Protein AF-A0AAD5DQY4-F1 (afdb_monomer)

Structure (mmCIF, N/CA/C/O backbone):
data_AF-A0AAD5DQY4-F1
#
_entry.id   AF-A0AAD5DQY4-F1
#
loop_
_atom_site.group_PDB
_atom_site.id
_atom_site.type_symbol
_atom_site.label_atom_id
_atom_site.label_alt_id
_atom_site.label_comp_id
_atom_site.label_asym_id
_atom_site.label_entity_id
_atom_site.label_seq_id
_atom_site.pdbx_PDB_ins_code
_atom_site.Cartn_x
_atom_site.Cartn_y
_atom_site.Cartn_z
_atom_site.occupancy
_atom_site.B_iso_or_equiv
_atom_site.auth_seq_id
_atom_site.auth_comp_id
_atom_site.auth_asym_id
_atom_site.auth_atom_id
_atom_site.pdbx_PDB_model_num
ATOM 1 N N . MET A 1 1 ? -16.492 -6.843 -17.997 1.00 41.44 1 MET A N 1
ATOM 2 C CA . MET A 1 1 ? -15.859 -7.800 -17.061 1.00 41.44 1 MET A CA 1
ATOM 3 C C . MET A 1 1 ? -16.048 -7.251 -15.660 1.00 41.44 1 MET A C 1
ATOM 5 O O . MET A 1 1 ? -16.028 -6.034 -15.521 1.00 41.44 1 MET A O 1
ATOM 9 N N . ALA A 1 2 ? -16.352 -8.098 -14.677 1.00 43.38 2 ALA A N 1
ATOM 10 C CA . ALA A 1 2 ? -16.712 -7.632 -13.339 1.00 43.38 2 ALA A CA 1
ATOM 11 C C . ALA A 1 2 ? -15.499 -7.070 -12.580 1.00 43.38 2 ALA A C 1
ATOM 13 O O . ALA A 1 2 ? -14.363 -7.471 -12.817 1.00 43.38 2 ALA A O 1
ATOM 14 N N . ALA A 1 3 ? -15.774 -6.153 -11.655 1.00 53.19 3 ALA A N 1
ATOM 15 C CA . ALA A 1 3 ? -14.819 -5.674 -10.667 1.00 53.19 3 ALA A CA 1
ATOM 16 C C . ALA A 1 3 ? -14.459 -6.807 -9.698 1.00 53.19 3 ALA A C 1
ATOM 18 O O . ALA A 1 3 ? -15.255 -7.108 -8.803 1.00 53.19 3 ALA A O 1
ATOM 19 N N . THR A 1 4 ? -13.298 -7.430 -9.892 1.00 68.94 4 THR A N 1
ATOM 20 C CA . THR A 1 4 ? -12.797 -8.463 -8.984 1.00 68.94 4 THR A CA 1
ATOM 21 C C . THR A 1 4 ? -12.273 -7.808 -7.714 1.00 68.94 4 THR A C 1
ATOM 23 O O . THR A 1 4 ? -11.379 -6.965 -7.766 1.00 68.94 4 THR A O 1
ATOM 26 N N . GLU A 1 5 ? -12.838 -8.209 -6.584 1.00 74.81 5 GLU A N 1
ATOM 27 C CA . GLU A 1 5 ? -12.226 -8.056 -5.272 1.00 74.81 5 GLU A CA 1
ATOM 28 C C . GLU A 1 5 ? -11.594 -9.391 -4.866 1.00 74.81 5 GLU A C 1
ATOM 30 O O . GLU A 1 5 ? -12.098 -10.456 -5.222 1.00 74.81 5 GLU A O 1
ATOM 35 N N . GLU A 1 6 ? -10.472 -9.338 -4.165 1.00 80.75 6 GLU A N 1
ATOM 36 C CA . GLU A 1 6 ? -9.656 -10.487 -3.799 1.00 80.75 6 GLU A CA 1
ATOM 37 C C . GLU A 1 6 ? -9.358 -10.433 -2.305 1.00 80.75 6 GLU A C 1
ATOM 39 O O . GLU A 1 6 ? -8.850 -9.433 -1.808 1.00 80.75 6 GLU A O 1
ATOM 44 N N . VAL A 1 7 ? -9.717 -11.484 -1.567 1.00 82.19 7 VAL A N 1
ATOM 45 C CA . VAL A 1 7 ? -9.601 -11.512 -0.104 1.00 82.19 7 VAL A CA 1
ATOM 46 C C . VAL A 1 7 ? -8.422 -12.381 0.303 1.00 82.19 7 VAL A C 1
ATOM 48 O O . VAL A 1 7 ? -8.515 -13.608 0.350 1.00 82.19 7 VAL A O 1
ATOM 51 N N . LEU A 1 8 ? -7.316 -11.721 0.628 1.00 81.94 8 LEU A N 1
ATOM 52 C CA . LEU A 1 8 ? -6.149 -12.329 1.244 1.00 81.94 8 LEU A CA 1
ATOM 53 C C . LEU A 1 8 ? -6.481 -12.738 2.681 1.00 81.94 8 LEU A C 1
ATOM 55 O O . LEU A 1 8 ? -7.144 -12.005 3.412 1.00 81.94 8 LEU A O 1
ATOM 59 N N . ARG A 1 9 ? -6.009 -13.908 3.106 1.00 82.44 9 ARG A N 1
ATOM 60 C CA . ARG A 1 9 ? -6.165 -14.408 4.479 1.00 82.44 9 ARG A CA 1
ATOM 61 C C . ARG A 1 9 ? -4.797 -14.689 5.086 1.00 82.44 9 ARG A C 1
ATOM 63 O O . ARG A 1 9 ? -3.826 -14.899 4.356 1.00 82.44 9 ARG A O 1
ATOM 70 N N . PHE A 1 10 ? -4.742 -14.681 6.412 1.00 83.12 10 PHE A N 1
ATOM 71 C CA . PHE A 1 10 ? -3.514 -14.832 7.181 1.00 83.12 10 PHE A CA 1
ATOM 72 C C . PHE A 1 10 ? -3.712 -15.949 8.211 1.00 83.12 10 PHE A C 1
ATOM 74 O O . PHE A 1 10 ? -4.474 -15.786 9.159 1.00 83.12 10 PHE A O 1
ATOM 81 N N . GLU A 1 11 ? -3.073 -17.101 8.002 1.00 84.62 11 GLU A N 1
ATOM 82 C CA . GLU A 1 11 ? -3.305 -18.302 8.823 1.00 84.62 11 GLU A CA 1
ATOM 83 C C . GLU A 1 11 ? -2.827 -18.114 10.273 1.00 84.62 11 GLU A C 1
ATOM 85 O O . GLU A 1 11 ? -3.546 -18.468 11.205 1.00 84.62 11 GLU A O 1
ATOM 90 N N . ASP A 1 12 ? -1.684 -17.447 10.465 1.00 81.94 12 ASP A N 1
ATOM 91 C CA . ASP A 1 12 ? -1.133 -17.090 11.783 1.00 81.94 12 ASP A CA 1
ATOM 92 C C . ASP A 1 12 ? -1.911 -15.970 12.504 1.00 81.94 12 ASP A C 1
ATOM 94 O O . ASP A 1 12 ? -1.695 -15.716 13.690 1.00 81.94 12 ASP A O 1
ATOM 98 N N . PHE A 1 13 ? -2.833 -15.302 11.803 1.00 79.31 13 PHE A N 1
ATOM 99 C CA . PHE A 1 13 ? -3.661 -14.208 12.319 1.00 79.31 13 PHE A CA 1
ATOM 100 C C . PHE A 1 13 ? -5.155 -14.534 12.127 1.00 79.31 13 PHE A C 1
ATOM 102 O O . PHE A 1 13 ? -5.848 -13.865 11.354 1.00 79.31 13 PHE A O 1
ATOM 109 N N . PRO A 1 14 ? -5.677 -15.578 12.803 1.00 72.38 14 PRO A N 1
ATOM 110 C CA . PRO A 1 14 ? -7.053 -16.025 12.625 1.00 72.38 14 PRO A CA 1
ATOM 111 C C . PRO A 1 14 ? -8.043 -14.917 12.998 1.00 72.38 14 PRO A C 1
ATOM 113 O O . PRO A 1 14 ? -7.974 -14.337 14.080 1.00 72.38 14 PRO A O 1
ATOM 116 N N . GLY A 1 15 ? -8.982 -14.645 12.092 1.00 73.62 15 GLY A N 1
ATOM 117 C CA . GLY A 1 15 ? -9.908 -13.517 12.207 1.00 73.62 15 GLY A CA 1
ATOM 118 C C . GLY A 1 15 ? -9.443 -12.239 11.505 1.00 73.62 15 GLY A C 1
ATOM 119 O O . GLY A 1 15 ? -10.214 -11.288 11.511 1.00 73.62 15 GLY A O 1
ATOM 120 N N . HIS A 1 16 ? -8.257 -12.237 10.876 1.00 77.19 16 HIS A N 1
ATOM 121 C CA . HIS A 1 16 ? -7.787 -11.163 9.998 1.00 77.19 16 HIS A CA 1
ATOM 122 C C . HIS A 1 16 ? -7.698 -11.578 8.520 1.00 77.19 16 HIS A C 1
ATOM 124 O O . HIS A 1 16 ? -7.182 -12.638 8.153 1.00 77.19 16 HIS A O 1
ATOM 130 N N . SER A 1 17 ? -8.183 -10.703 7.643 1.00 78.31 17 SER A N 1
ATOM 131 C CA . SER A 1 17 ? -8.280 -10.910 6.197 1.00 78.31 17 SER A CA 1
ATOM 132 C C . SER A 1 17 ? -8.221 -9.584 5.443 1.00 78.31 17 SER A C 1
ATOM 134 O O . SER A 1 17 ? -8.971 -8.681 5.769 1.00 78.31 17 SER A O 1
ATOM 136 N N . LEU A 1 18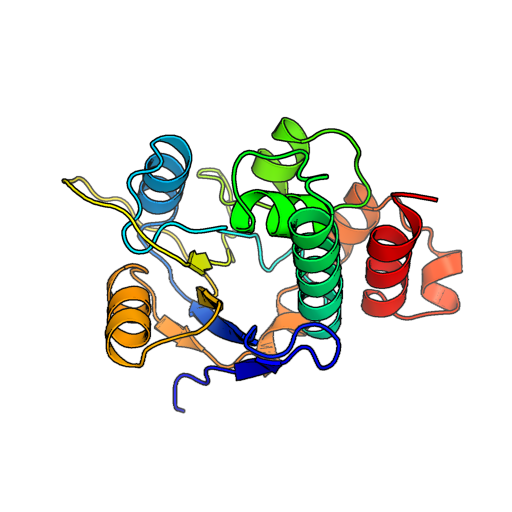 ? -7.372 -9.442 4.425 1.00 81.00 18 LEU A N 1
ATOM 137 C CA . LEU A 1 18 ? -7.241 -8.229 3.611 1.00 81.00 18 LEU A CA 1
ATOM 138 C C . LEU A 1 18 ? -7.944 -8.425 2.261 1.00 81.00 18 LEU A C 1
ATOM 140 O O . LEU A 1 18 ? -7.392 -9.019 1.341 1.00 81.00 18 LEU A O 1
ATOM 144 N N . THR A 1 19 ? -9.156 -7.893 2.133 1.00 81.12 19 THR A N 1
ATOM 145 C CA . THR A 1 19 ? -9.804 -7.627 0.834 1.00 81.12 19 THR A CA 1
ATOM 146 C C . THR A 1 19 ? -8.938 -6.665 0.032 1.00 81.12 19 THR A C 1
ATOM 148 O O . THR A 1 19 ? -8.336 -5.796 0.638 1.00 81.12 19 THR A O 1
ATOM 151 N N . VAL A 1 20 ? -8.897 -6.773 -1.294 1.00 81.69 20 VAL A N 1
ATOM 152 C CA . VAL A 1 20 ? -8.121 -5.957 -2.244 1.00 81.69 20 VAL A CA 1
ATOM 153 C C . VAL A 1 20 ? -8.926 -5.821 -3.552 1.00 81.69 20 VAL A C 1
ATOM 155 O O . VAL A 1 20 ? -9.680 -6.717 -3.897 1.00 81.69 20 VAL A O 1
ATOM 158 N N . MET A 1 21 ? -8.828 -4.719 -4.294 1.00 80.19 21 MET A N 1
ATOM 159 C CA . MET A 1 21 ? -9.621 -4.403 -5.500 1.00 80.19 21 MET A CA 1
ATOM 160 C C . MET A 1 21 ? -8.802 -3.488 -6.400 1.00 80.19 21 MET A C 1
ATOM 162 O O . MET A 1 21 ? -8.177 -2.606 -5.845 1.00 80.19 21 MET A O 1
ATOM 166 N N . LEU A 1 22 ? -8.848 -3.549 -7.736 1.00 79.69 22 LEU A N 1
ATOM 167 C CA . LEU A 1 22 ? -8.214 -2.524 -8.598 1.00 79.69 22 LEU A CA 1
ATOM 168 C C . LEU A 1 22 ? -9.217 -1.461 -9.077 1.00 79.69 22 LEU A C 1
ATOM 170 O O . LEU A 1 22 ? -10.392 -1.751 -9.277 1.00 79.69 22 LEU A O 1
ATOM 174 N N . PHE A 1 23 ? -8.756 -0.219 -9.255 1.00 76.69 23 PHE A N 1
ATOM 175 C CA . PHE A 1 23 ? -9.491 0.892 -9.866 1.00 76.69 23 PHE A CA 1
ATOM 176 C C . PHE A 1 23 ? -8.664 1.592 -10.950 1.00 76.69 23 PHE A C 1
ATOM 178 O O . PHE A 1 23 ? -7.435 1.608 -10.991 1.00 76.69 23 PHE A O 1
ATOM 185 N N . LYS A 1 24 ? -9.378 2.234 -11.853 1.00 71.56 24 LYS A N 1
ATOM 186 C CA . LYS A 1 24 ? -8.879 2.975 -12.994 1.00 71.56 24 LYS A CA 1
ATOM 187 C C . LYS A 1 24 ? -9.600 4.314 -13.053 1.00 71.56 24 LYS A C 1
ATOM 189 O O . LYS A 1 24 ? -10.560 4.542 -12.331 1.00 71.56 24 LYS A O 1
ATOM 194 N N . ASP A 1 25 ? -9.064 5.245 -13.823 1.00 67.44 25 ASP A N 1
ATOM 195 C CA . ASP A 1 25 ? -9.667 6.548 -14.123 1.00 67.44 25 ASP A CA 1
ATOM 196 C C . ASP A 1 25 ? -10.140 7.380 -12.905 1.00 67.44 25 ASP A C 1
ATOM 198 O O . ASP A 1 25 ? -11.214 7.972 -12.927 1.00 67.44 25 ASP A O 1
ATOM 202 N N . VAL A 1 26 ? -9.343 7.420 -11.824 1.00 69.44 26 VAL A N 1
ATOM 203 C CA . VAL A 1 26 ? -9.771 8.004 -10.537 1.00 69.44 26 VAL A CA 1
ATOM 204 C C . VAL A 1 26 ? -9.636 9.511 -10.422 1.00 69.44 26 VAL A C 1
ATOM 206 O O . VAL A 1 26 ? -8.552 10.060 -10.201 1.00 69.44 26 VAL A O 1
ATOM 209 N N . ALA A 1 27 ? -10.794 10.159 -10.440 1.00 68.69 27 ALA A N 1
ATOM 210 C CA . ALA A 1 27 ? -10.934 11.599 -10.437 1.00 68.69 27 ALA A CA 1
ATOM 211 C C . ALA A 1 27 ? -10.534 12.278 -9.113 1.00 68.69 27 ALA A C 1
ATOM 213 O O . ALA A 1 27 ? -10.076 13.413 -9.162 1.00 68.69 27 ALA A O 1
ATOM 214 N N . ASN A 1 28 ? -10.670 11.621 -7.954 1.00 71.94 28 ASN A N 1
ATOM 215 C CA . ASN A 1 28 ? -10.601 12.274 -6.636 1.00 71.94 28 ASN A CA 1
ATOM 216 C C . ASN A 1 28 ? -9.301 12.041 -5.834 1.00 71.94 28 ASN A C 1
ATOM 218 O O . ASN A 1 28 ? -9.287 12.204 -4.617 1.00 71.94 28 ASN A O 1
ATOM 222 N N . SER A 1 29 ? -8.179 11.703 -6.481 1.00 69.62 29 SER A N 1
ATOM 223 C CA . SER A 1 29 ? -6.912 11.349 -5.800 1.00 69.62 29 SER A CA 1
ATOM 224 C C . SER A 1 29 ? -6.383 12.394 -4.803 1.00 69.62 29 SER A C 1
ATOM 226 O O . SER A 1 29 ? -5.791 12.033 -3.785 1.00 69.62 29 SER A O 1
ATOM 228 N N . LYS A 1 30 ? -6.605 13.688 -5.061 1.00 70.38 30 LYS A N 1
ATOM 229 C CA . LYS A 1 30 ? -6.237 14.765 -4.133 1.00 70.38 30 LYS A CA 1
ATOM 230 C C . LYS A 1 30 ? -7.154 14.803 -2.907 1.00 70.38 30 LYS A C 1
ATOM 232 O O . LYS A 1 30 ? -6.652 14.839 -1.794 1.00 70.38 30 LYS A O 1
ATOM 237 N N . GLU A 1 31 ? -8.470 14.721 -3.104 1.00 72.75 31 GLU A N 1
ATOM 238 C CA . GLU A 1 31 ? -9.452 14.651 -2.009 1.00 72.75 31 GLU A CA 1
ATOM 239 C C . GLU A 1 31 ? -9.180 13.432 -1.117 1.00 72.75 31 GLU A C 1
ATOM 241 O O . GLU A 1 31 ? -9.201 13.528 0.107 1.00 72.75 31 GLU A O 1
ATOM 246 N N . LEU A 1 32 ? -8.838 12.301 -1.739 1.00 73.56 32 LEU A N 1
ATOM 247 C CA . LEU A 1 32 ? -8.410 11.075 -1.075 1.00 73.56 32 LEU A CA 1
ATOM 248 C C . LEU A 1 32 ? -7.114 11.284 -0.257 1.00 73.56 32 LEU A C 1
ATOM 250 O O . LEU A 1 32 ? -7.022 10.826 0.880 1.00 73.56 32 LEU A O 1
ATOM 254 N N . LYS A 1 33 ? -6.127 12.035 -0.768 1.00 74.06 33 LYS A N 1
ATOM 255 C CA . LYS A 1 33 ? -4.929 12.400 0.014 1.00 74.06 33 LYS A CA 1
ATOM 256 C C . LYS A 1 33 ? -5.272 13.275 1.211 1.00 74.06 33 LYS A C 1
ATOM 258 O O . LYS A 1 33 ? -4.826 12.992 2.321 1.00 74.06 33 LYS A O 1
ATOM 263 N N . ASP A 1 34 ? -6.032 14.334 0.972 1.00 75.81 34 ASP A N 1
ATOM 264 C CA . ASP A 1 34 ? -6.350 15.338 1.979 1.00 75.81 34 ASP A CA 1
ATOM 265 C C . ASP A 1 34 ? -7.219 14.709 3.093 1.00 75.81 34 ASP A C 1
ATOM 267 O O . ASP A 1 34 ? -7.008 14.993 4.270 1.00 75.81 34 ASP A O 1
ATOM 271 N N . THR A 1 35 ? -8.098 13.754 2.756 1.00 71.06 35 THR A N 1
ATOM 272 C CA . THR A 1 35 ? -8.865 12.955 3.736 1.00 71.06 35 THR A CA 1
ATOM 273 C C . THR A 1 35 ? -8.015 11.935 4.505 1.00 71.06 35 THR A C 1
ATOM 275 O O . THR A 1 35 ? -8.252 11.762 5.700 1.00 71.06 35 THR A O 1
ATOM 278 N N . VAL A 1 36 ? -6.978 11.320 3.908 1.00 73.06 36 VAL A N 1
ATOM 279 C CA . VAL A 1 36 ? -5.999 10.504 4.669 1.00 73.06 36 VAL A CA 1
ATOM 280 C C . VAL A 1 36 ? -5.211 11.378 5.639 1.00 73.06 36 VAL A C 1
ATOM 282 O O . VAL A 1 36 ? -5.042 11.015 6.799 1.00 73.06 36 VAL A O 1
ATOM 285 N N . GLN A 1 37 ? -4.729 12.539 5.189 1.00 73.88 37 GLN A N 1
ATOM 286 C CA . GLN A 1 37 ? -3.931 13.438 6.029 1.00 73.88 37 GLN A CA 1
ATOM 287 C C . GLN A 1 37 ? -4.746 14.064 7.167 1.00 73.88 37 GLN A C 1
ATOM 289 O O . GLN A 1 37 ? -4.203 14.280 8.250 1.00 73.88 37 GLN A O 1
ATOM 294 N N . ALA A 1 38 ? -6.037 14.315 6.942 1.00 73.88 38 ALA A N 1
ATOM 295 C CA . ALA A 1 38 ? -6.976 14.756 7.967 1.00 73.88 38 ALA A CA 1
ATOM 296 C C . ALA A 1 38 ? -7.471 13.621 8.887 1.00 73.88 38 ALA A C 1
ATOM 298 O O . ALA A 1 38 ? -8.067 13.917 9.919 1.00 73.88 38 ALA A O 1
ATOM 299 N N . GLY A 1 39 ? -7.249 12.349 8.529 1.00 70.12 39 GLY A N 1
ATOM 300 C CA . GLY A 1 39 ? -7.785 11.195 9.259 1.00 70.12 39 GLY A CA 1
ATOM 301 C C . GLY A 1 39 ? -9.316 11.098 9.226 1.00 70.12 39 GLY A C 1
ATOM 302 O O . GLY A 1 39 ? -9.899 10.574 10.164 1.00 70.12 39 GLY A O 1
ATOM 303 N N . SER A 1 40 ? -9.963 11.642 8.188 1.00 68.06 40 SER A N 1
ATOM 304 C CA . SER A 1 40 ? -11.430 11.795 8.075 1.00 68.06 40 SER A CA 1
ATOM 305 C C . SER A 1 40 ? -12.075 10.879 7.031 1.00 68.06 40 SER A C 1
ATOM 307 O O . SER A 1 40 ? -13.233 11.048 6.631 1.00 68.06 40 SER A O 1
ATOM 309 N N . LEU A 1 41 ? -11.291 9.933 6.527 1.00 63.41 41 LEU A N 1
ATOM 310 C CA . LEU A 1 41 ? -11.713 8.967 5.532 1.00 63.41 41 LEU A CA 1
ATOM 311 C C . LEU A 1 41 ? -12.645 7.944 6.220 1.00 63.41 41 LEU A C 1
ATOM 313 O O . LEU A 1 41 ? -12.423 7.559 7.366 1.00 63.41 41 LEU A O 1
ATOM 317 N N . SER A 1 42 ? -13.750 7.582 5.563 1.00 58.31 42 SER A N 1
ATOM 318 C CA . SER A 1 42 ? -14.824 6.766 6.151 1.00 58.31 42 SER A CA 1
ATOM 319 C C . SER A 1 42 ? -15.342 5.754 5.115 1.00 58.31 42 SER A C 1
ATOM 321 O O . SER A 1 42 ? -16.106 6.153 4.230 1.00 58.31 42 SER A O 1
ATOM 323 N N . PRO A 1 43 ? -14.908 4.476 5.158 1.00 62.47 43 PRO A N 1
ATOM 324 C CA . PRO A 1 43 ? -13.914 3.933 6.094 1.00 62.47 43 PRO A CA 1
ATOM 325 C C . PRO A 1 43 ? -12.516 4.656 6.039 1.00 62.47 43 PRO A C 1
ATOM 327 O O . PRO A 1 43 ? -12.218 5.207 4.985 1.00 62.47 43 PRO A O 1
ATOM 330 N N . GLU A 1 44 ? -11.656 4.727 7.093 1.00 65.62 44 GLU A N 1
ATOM 331 C CA . GLU A 1 44 ? -10.257 5.289 7.050 1.00 65.62 44 GLU A CA 1
ATOM 332 C C . GLU A 1 44 ? -9.447 4.508 6.002 1.00 65.62 44 GLU A C 1
ATOM 334 O O . GLU A 1 44 ? -9.922 3.468 5.583 1.00 65.62 44 GLU A O 1
ATOM 339 N N . CYS A 1 45 ? -8.256 4.919 5.533 1.00 70.88 45 CYS A N 1
ATOM 340 C CA . CYS A 1 45 ? -7.405 3.969 4.796 1.00 70.88 45 CYS A CA 1
ATOM 341 C C . CYS A 1 45 ? -5.927 4.273 4.633 1.00 70.88 45 CYS A C 1
ATOM 343 O O . CYS A 1 45 ? -5.458 5.405 4.701 1.00 70.88 45 CYS A O 1
ATOM 345 N N . ALA A 1 46 ? -5.233 3.224 4.205 1.00 75.50 46 ALA A N 1
ATOM 346 C CA . ALA A 1 46 ? -3.950 3.281 3.545 1.00 75.50 46 ALA A CA 1
ATOM 347 C C . ALA A 1 46 ? -4.119 3.383 2.030 1.00 75.50 46 ALA A C 1
ATOM 349 O O . ALA A 1 46 ? -4.117 2.389 1.318 1.00 75.50 46 ALA A O 1
ATOM 350 N N . LEU A 1 47 ? -4.226 4.593 1.496 1.00 75.88 47 LEU A N 1
ATOM 351 C CA . LEU A 1 47 ? -4.023 4.772 0.061 1.00 75.88 47 LEU A CA 1
ATOM 352 C C . LEU A 1 47 ? -2.557 4.499 -0.284 1.00 75.88 47 LEU A C 1
ATOM 354 O O . LEU A 1 47 ? -1.679 5.065 0.359 1.00 75.88 47 LEU A O 1
ATOM 358 N N . VAL A 1 48 ? -2.303 3.654 -1.284 1.00 79.75 48 VAL A N 1
ATOM 359 C CA . VAL A 1 48 ? -0.962 3.261 -1.759 1.00 79.75 48 VAL A CA 1
ATOM 360 C C . VAL A 1 48 ? -0.753 3.741 -3.219 1.00 79.75 48 VAL A C 1
ATOM 362 O O . VAL A 1 48 ? -1.604 4.431 -3.781 1.00 79.75 48 VAL A O 1
ATOM 365 N N . ASN A 1 49 ? 0.369 3.422 -3.862 1.00 79.62 49 ASN A N 1
ATOM 366 C CA . ASN A 1 49 ? 0.648 3.651 -5.278 1.00 79.62 49 ASN A CA 1
ATOM 367 C C . ASN A 1 49 ? 0.875 2.315 -6.017 1.00 79.62 49 ASN A C 1
ATOM 369 O O . ASN A 1 49 ? 1.789 1.575 -5.663 1.00 79.62 49 ASN A O 1
ATOM 373 N N . ALA A 1 50 ? 0.078 2.004 -7.047 1.00 78.56 50 ALA A N 1
ATOM 374 C CA . ALA A 1 50 ? 0.121 0.720 -7.760 1.00 78.56 50 ALA A CA 1
ATOM 375 C C . ALA A 1 50 ? 1.372 0.596 -8.625 1.00 78.56 50 ALA A C 1
ATOM 377 O O . ALA A 1 50 ? 1.904 -0.495 -8.788 1.00 78.56 50 ALA A O 1
ATOM 378 N N . ALA A 1 51 ? 1.920 1.728 -9.071 1.00 79.31 51 ALA A N 1
ATOM 379 C CA . ALA A 1 51 ? 3.235 1.774 -9.698 1.00 79.31 51 ALA A CA 1
ATOM 380 C C . ALA A 1 51 ? 4.365 1.269 -8.773 1.00 79.31 51 ALA A C 1
ATOM 382 O O . ALA A 1 51 ? 5.441 0.929 -9.260 1.00 79.31 51 ALA A O 1
ATOM 383 N N . LEU A 1 52 ? 4.136 1.216 -7.453 1.00 82.94 52 LEU A N 1
ATOM 384 C CA . LEU A 1 52 ? 5.093 0.768 -6.436 1.00 82.94 52 LEU A CA 1
ATOM 385 C C . LEU A 1 52 ? 4.710 -0.570 -5.775 1.00 82.94 52 LEU A C 1
ATOM 387 O O . LEU A 1 52 ? 5.287 -0.938 -4.749 1.00 82.94 52 LEU A O 1
ATOM 391 N N . VAL A 1 53 ? 3.782 -1.321 -6.371 1.00 86.44 53 VAL A N 1
ATOM 392 C CA . VAL A 1 53 ? 3.440 -2.687 -5.965 1.00 86.44 53 VAL A CA 1
ATOM 393 C C . VAL A 1 53 ? 3.596 -3.594 -7.180 1.00 86.44 53 VAL A C 1
ATOM 395 O O . VAL A 1 53 ? 2.821 -3.506 -8.126 1.00 86.44 53 VAL A O 1
ATOM 398 N N . SER A 1 54 ? 4.625 -4.443 -7.172 1.00 87.25 54 SER A N 1
ATOM 399 C CA . SER A 1 54 ? 4.923 -5.333 -8.303 1.00 87.25 54 SER A CA 1
ATOM 400 C C . SER A 1 54 ? 4.015 -6.559 -8.403 1.00 87.25 54 SER A C 1
ATOM 402 O O . SER A 1 54 ? 3.802 -7.045 -9.510 1.00 87.25 54 SER A O 1
ATOM 404 N N . ASP A 1 55 ? 3.477 -7.042 -7.282 1.00 89.62 55 ASP A N 1
ATOM 405 C CA . ASP A 1 55 ? 2.631 -8.236 -7.223 1.00 89.62 55 ASP A CA 1
ATOM 406 C C . ASP A 1 55 ? 1.704 -8.214 -5.990 1.00 89.62 55 ASP A C 1
ATOM 408 O O . ASP A 1 55 ? 1.912 -7.441 -5.050 1.00 89.62 55 ASP A O 1
ATOM 412 N N . LEU A 1 56 ? 0.686 -9.074 -5.958 1.00 86.44 56 LEU A N 1
ATOM 413 C CA . LEU A 1 56 ? -0.196 -9.230 -4.803 1.00 86.44 56 LEU A CA 1
ATOM 414 C C . LEU A 1 56 ? 0.504 -9.903 -3.606 1.00 86.44 56 LEU A C 1
ATOM 416 O O . LEU A 1 56 ? 0.215 -9.559 -2.460 1.00 86.44 56 LEU A O 1
ATOM 420 N N . LEU A 1 57 ? 1.481 -10.785 -3.844 1.00 88.75 57 LEU A N 1
ATOM 421 C CA . LEU A 1 57 ? 2.307 -11.398 -2.795 1.00 88.75 57 LEU A CA 1
ATOM 422 C C . LEU A 1 57 ? 3.093 -10.346 -1.991 1.00 88.75 57 LEU A C 1
ATOM 424 O O . LEU A 1 57 ? 3.274 -10.479 -0.781 1.00 88.75 57 LEU A O 1
ATOM 428 N N . VAL A 1 58 ? 3.504 -9.257 -2.647 1.00 89.81 58 VAL A N 1
ATOM 429 C CA . VAL A 1 58 ? 4.161 -8.105 -2.010 1.00 89.81 58 VAL A CA 1
ATOM 430 C C . VAL A 1 58 ? 3.209 -7.381 -1.047 1.00 89.81 58 VAL A C 1
ATOM 432 O O . VAL A 1 58 ? 3.623 -7.005 0.052 1.00 89.81 58 VAL A O 1
ATOM 435 N N . LEU A 1 59 ? 1.932 -7.219 -1.422 1.00 88.00 59 LEU A N 1
ATOM 436 C CA . LEU A 1 59 ? 0.896 -6.688 -0.525 1.00 88.00 59 LEU A CA 1
ATOM 437 C C . LEU A 1 59 ? 0.626 -7.640 0.643 1.00 88.00 59 LEU A C 1
ATOM 439 O O . LEU A 1 59 ? 0.558 -7.177 1.780 1.00 88.00 59 LEU A O 1
ATOM 443 N N . HIS A 1 60 ? 0.525 -8.949 0.383 1.00 88.75 60 HIS A N 1
ATOM 444 C CA . HIS A 1 60 ? 0.327 -9.966 1.423 1.00 88.75 60 HIS A CA 1
ATOM 445 C C . HIS A 1 60 ? 1.437 -9.905 2.479 1.00 88.75 60 HIS A C 1
ATOM 447 O O . HIS A 1 60 ? 1.152 -9.732 3.662 1.00 88.75 60 HIS A O 1
ATOM 453 N N . ALA A 1 61 ? 2.704 -9.908 2.061 1.00 91.12 61 ALA A N 1
ATOM 454 C CA . ALA A 1 61 ? 3.839 -9.848 2.980 1.00 91.12 61 ALA A CA 1
ATOM 455 C C . ALA A 1 61 ? 3.923 -8.527 3.769 1.00 91.12 61 ALA A C 1
ATOM 457 O O . ALA A 1 61 ? 4.220 -8.541 4.966 1.00 91.12 61 ALA A O 1
ATOM 458 N N . ALA A 1 62 ? 3.634 -7.381 3.139 1.00 90.69 62 ALA A N 1
ATOM 459 C CA . ALA A 1 62 ? 3.577 -6.096 3.841 1.00 90.69 62 ALA A CA 1
ATOM 460 C C . ALA A 1 62 ? 2.437 -6.049 4.873 1.00 90.69 62 ALA A C 1
ATOM 462 O O . ALA A 1 62 ? 2.617 -5.510 5.966 1.00 90.69 62 ALA A O 1
ATOM 463 N N . ALA A 1 63 ? 1.287 -6.644 4.547 1.00 89.44 63 ALA A N 1
ATOM 464 C CA . ALA A 1 63 ? 0.130 -6.744 5.427 1.00 89.44 63 ALA A CA 1
ATOM 465 C C . ALA A 1 63 ? 0.381 -7.696 6.608 1.00 89.44 63 ALA A C 1
ATOM 467 O O . ALA A 1 63 ? 0.174 -7.301 7.753 1.00 89.44 63 ALA A O 1
ATOM 468 N N . TYR A 1 64 ? 0.929 -8.891 6.355 1.00 90.31 64 TYR A N 1
ATOM 469 C CA . TYR A 1 64 ? 1.390 -9.826 7.389 1.00 90.31 64 TYR A CA 1
ATOM 470 C C . TYR A 1 64 ? 2.362 -9.138 8.357 1.00 90.31 64 TYR A C 1
ATOM 472 O O . TYR A 1 64 ? 2.236 -9.242 9.576 1.00 90.31 64 TYR A O 1
ATOM 480 N N . LYS A 1 65 ? 3.317 -8.366 7.823 1.00 89.88 65 LYS A N 1
ATOM 481 C CA . LYS A 1 65 ? 4.301 -7.634 8.626 1.00 89.88 65 LYS A CA 1
ATOM 482 C C . LYS A 1 65 ? 3.672 -6.535 9.491 1.00 89.88 65 LYS A C 1
ATOM 484 O O . LYS A 1 65 ? 4.094 -6.357 10.634 1.00 89.88 65 LYS A O 1
ATOM 489 N N . ALA A 1 66 ? 2.661 -5.836 8.975 1.00 89.12 66 ALA A N 1
ATOM 490 C CA . ALA A 1 66 ? 1.893 -4.849 9.731 1.00 89.12 66 ALA A CA 1
ATOM 491 C C . ALA A 1 66 ? 1.067 -5.503 10.857 1.00 89.12 66 ALA A C 1
ATOM 493 O O . ALA A 1 66 ? 1.117 -5.028 11.991 1.00 89.12 66 ALA A O 1
ATOM 494 N N . LEU A 1 67 ? 0.391 -6.629 10.585 1.00 87.38 67 LEU A N 1
ATOM 495 C CA . LEU A 1 67 ? -0.331 -7.423 11.593 1.00 87.38 67 LEU A CA 1
ATOM 496 C C . LEU A 1 67 ? 0.606 -7.919 12.702 1.00 87.38 67 LEU A C 1
ATOM 498 O O . LEU A 1 67 ? 0.315 -7.753 13.885 1.00 87.38 67 LEU A O 1
ATOM 502 N N . ALA A 1 68 ? 1.771 -8.453 12.330 1.00 89.62 68 ALA A N 1
ATOM 503 C CA . ALA A 1 68 ? 2.772 -8.928 13.278 1.00 89.62 68 ALA A CA 1
ATOM 504 C C . ALA A 1 68 ? 3.296 -7.802 14.188 1.00 89.62 68 ALA A C 1
ATOM 506 O O . ALA A 1 68 ? 3.507 -8.019 15.381 1.00 89.62 68 ALA A O 1
ATOM 507 N N . ALA A 1 69 ? 3.488 -6.592 13.649 1.00 87.19 69 ALA A N 1
ATOM 508 C CA . ALA A 1 69 ?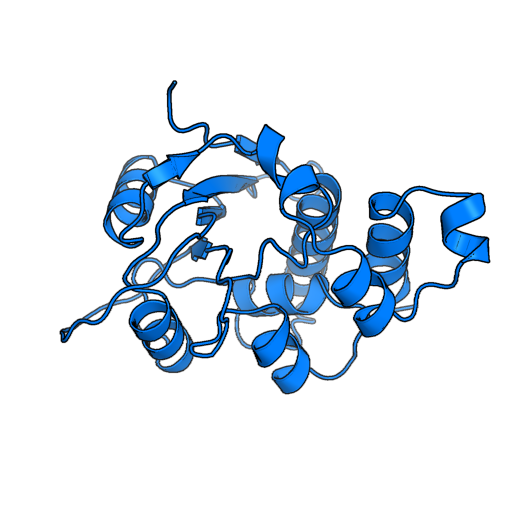 3.850 -5.419 14.444 1.00 87.19 69 ALA A CA 1
ATOM 509 C C . ALA A 1 69 ? 2.701 -4.966 15.366 1.00 87.19 69 ALA A C 1
ATOM 511 O O . ALA A 1 69 ? 2.951 -4.641 16.525 1.00 87.19 69 ALA A O 1
ATOM 512 N N . ALA A 1 70 ? 1.448 -5.002 14.896 1.00 85.25 70 ALA A N 1
ATOM 513 C CA . ALA A 1 70 ? 0.272 -4.682 15.707 1.00 85.25 70 ALA A CA 1
ATOM 514 C C . ALA A 1 70 ? 0.099 -5.640 16.892 1.00 85.25 70 ALA A C 1
ATOM 516 O O . ALA A 1 70 ? -0.053 -5.184 18.023 1.00 85.25 70 ALA A O 1
ATOM 517 N N . GLN A 1 71 ? 0.203 -6.952 16.659 1.00 86.00 71 GLN A N 1
ATOM 518 C CA . GLN A 1 71 ? 0.067 -7.975 17.701 1.00 86.00 71 GLN A CA 1
ATOM 519 C C . GLN A 1 71 ? 1.124 -7.832 18.810 1.00 86.00 71 GLN A C 1
ATOM 521 O O . GLN A 1 71 ? 0.836 -8.117 19.971 1.00 86.00 71 GLN A O 1
ATOM 526 N N . ARG A 1 72 ? 2.336 -7.366 18.474 1.00 87.38 72 ARG A N 1
ATOM 527 C CA . ARG A 1 72 ? 3.410 -7.103 19.450 1.00 87.38 72 ARG A CA 1
ATOM 528 C C . ARG A 1 72 ? 3.357 -5.707 20.086 1.00 87.38 72 ARG A C 1
ATOM 530 O O . ARG A 1 72 ? 4.150 -5.432 20.979 1.00 87.38 72 ARG A O 1
ATOM 537 N N . GLY A 1 73 ? 2.455 -4.825 19.648 1.00 84.50 73 GLY A N 1
ATOM 538 C CA . GLY A 1 73 ? 2.416 -3.425 20.093 1.00 84.50 73 GLY A CA 1
ATOM 539 C C . GLY A 1 73 ? 3.572 -2.565 19.557 1.00 84.50 73 GLY A C 1
ATOM 540 O O . GLY A 1 73 ? 3.861 -1.508 20.108 1.00 84.50 73 GLY A O 1
ATOM 541 N N . GLU A 1 74 ? 4.229 -3.001 18.480 1.00 88.44 74 GLU A N 1
ATOM 542 C CA . GLU A 1 74 ? 5.427 -2.390 17.880 1.00 88.44 74 GLU A CA 1
ATOM 543 C C . GLU A 1 74 ? 5.107 -1.531 16.640 1.00 88.44 74 GLU A C 1
ATOM 545 O O . GLU A 1 74 ? 5.958 -1.332 15.767 1.00 88.44 74 GLU A O 1
ATOM 550 N N . LEU A 1 75 ? 3.871 -1.033 16.521 1.00 82.75 75 LEU A N 1
ATOM 551 C CA . LEU A 1 75 ? 3.497 -0.122 15.438 1.00 82.75 75 LEU A CA 1
ATOM 552 C C . LEU A 1 75 ? 4.350 1.150 15.500 1.00 82.75 75 LEU A C 1
ATOM 554 O O . LEU A 1 75 ? 4.420 1.836 16.519 1.00 82.75 75 LEU A O 1
ATOM 558 N N . ARG A 1 76 ? 4.997 1.473 14.379 1.00 84.38 76 ARG A N 1
ATOM 559 C CA . ARG A 1 76 ? 5.832 2.673 14.218 1.00 84.38 76 ARG A CA 1
ATOM 560 C C . ARG A 1 76 ? 5.011 3.864 13.744 1.00 84.38 76 ARG A C 1
ATOM 562 O O . ARG A 1 76 ? 5.390 5.018 13.935 1.00 84.38 76 ARG A O 1
ATOM 569 N N . THR A 1 77 ? 3.900 3.569 13.088 1.00 83.75 77 THR A N 1
ATOM 570 C CA . THR A 1 77 ? 2.918 4.518 12.580 1.00 83.75 77 THR A CA 1
ATOM 571 C C . THR A 1 77 ? 1.676 4.574 13.478 1.00 83.75 77 THR A C 1
ATOM 573 O O . THR A 1 77 ? 1.575 3.866 14.476 1.00 83.75 77 THR A O 1
ATOM 576 N N . ARG A 1 78 ? 0.726 5.463 13.157 1.00 77.38 78 ARG A N 1
ATOM 577 C CA . ARG A 1 78 ? -0.465 5.720 13.989 1.00 77.38 78 ARG A CA 1
ATOM 578 C C . ARG A 1 78 ? -1.629 4.746 13.774 1.00 77.38 78 ARG A C 1
ATOM 580 O O . ARG A 1 78 ? -2.542 4.753 14.590 1.00 77.38 78 ARG A O 1
ATOM 587 N N . SER A 1 79 ? -1.613 3.940 12.714 1.00 79.56 79 SER A N 1
ATOM 588 C CA . SER A 1 79 ? -2.635 2.920 12.452 1.00 79.56 79 SER A CA 1
ATOM 589 C C . SER A 1 79 ? -2.054 1.762 11.639 1.00 79.56 79 SER A C 1
ATOM 591 O O . SER A 1 79 ? -1.044 1.920 10.949 1.00 79.56 79 SER A O 1
ATOM 593 N N . LEU A 1 80 ? -2.704 0.594 11.698 1.00 80.75 80 LEU A N 1
ATOM 594 C CA . LEU A 1 80 ? -2.316 -0.606 10.941 1.00 80.75 80 LEU A CA 1
ATOM 595 C C . LEU A 1 80 ? -2.198 -0.321 9.430 1.00 80.75 80 LEU A C 1
ATOM 597 O O . LEU A 1 80 ? -1.313 -0.841 8.753 1.00 80.75 80 LEU A O 1
ATOM 601 N N . HIS A 1 81 ? -3.052 0.569 8.925 1.00 77.38 81 HIS A N 1
ATOM 602 C CA . HIS A 1 81 ? -3.056 1.059 7.552 1.00 77.38 81 HIS A CA 1
ATOM 603 C C . HIS A 1 81 ? -1.738 1.755 7.213 1.00 77.38 81 HIS A C 1
ATOM 605 O O . HIS A 1 81 ? -1.022 1.338 6.297 1.00 77.38 81 HIS A O 1
ATOM 611 N N . ALA A 1 82 ? -1.376 2.786 7.977 1.00 80.25 82 ALA A N 1
ATOM 612 C CA . ALA A 1 82 ? -0.112 3.482 7.788 1.00 80.25 82 ALA A CA 1
ATOM 613 C C . ALA A 1 82 ? 1.092 2.529 7.934 1.00 80.25 82 ALA A C 1
ATOM 615 O O . ALA A 1 82 ? 2.067 2.684 7.196 1.00 80.25 82 ALA A O 1
ATOM 616 N N . GLU A 1 83 ? 1.012 1.508 8.798 1.00 85.75 83 GLU A N 1
ATOM 617 C CA . GLU A 1 83 ? 2.072 0.506 8.963 1.00 85.75 83 GLU A CA 1
ATOM 618 C C . GLU A 1 83 ? 2.185 -0.417 7.744 1.00 85.75 83 GLU A C 1
ATOM 620 O O . GLU A 1 83 ? 3.295 -0.818 7.403 1.00 85.75 83 GLU A O 1
ATOM 625 N N . LEU A 1 84 ? 1.086 -0.714 7.043 1.00 87.62 84 LEU A N 1
ATOM 626 C CA . LEU A 1 84 ? 1.097 -1.460 5.781 1.00 87.62 84 LEU A CA 1
ATOM 627 C C . LEU A 1 84 ? 1.749 -0.634 4.661 1.00 87.62 84 LEU A C 1
ATOM 629 O O . LEU A 1 84 ? 2.690 -1.121 4.031 1.00 87.62 84 LEU A O 1
ATOM 633 N N . VAL A 1 85 ? 1.342 0.632 4.455 1.00 87.25 85 VAL A N 1
ATOM 634 C CA . VAL A 1 85 ? 2.013 1.533 3.480 1.00 87.25 85 VAL A CA 1
ATOM 635 C C . VAL A 1 85 ? 3.493 1.664 3.806 1.00 87.25 85 VAL A C 1
ATOM 637 O O . VAL A 1 85 ? 4.344 1.635 2.917 1.00 87.25 85 VAL A O 1
ATOM 640 N N . PHE A 1 86 ? 3.807 1.797 5.094 1.00 87.50 86 PHE A N 1
ATOM 641 C CA . PHE A 1 86 ? 5.176 1.851 5.562 1.00 87.50 86 PHE A CA 1
ATOM 642 C C . PHE A 1 86 ? 5.915 0.539 5.275 1.00 87.50 86 PHE A C 1
ATOM 644 O O . PHE A 1 86 ? 7.045 0.573 4.800 1.00 87.50 86 PHE A O 1
ATOM 651 N N . SER A 1 87 ? 5.288 -0.614 5.508 1.00 89.81 87 SER A N 1
ATOM 652 C CA . SER A 1 87 ? 5.854 -1.956 5.302 1.00 89.81 87 SER A CA 1
ATOM 653 C C . SER A 1 87 ? 6.061 -2.340 3.843 1.00 89.81 87 SER A C 1
ATOM 655 O O . SER A 1 87 ? 6.932 -3.161 3.588 1.00 89.81 87 SER A O 1
ATOM 657 N N . LEU A 1 88 ? 5.390 -1.694 2.886 1.00 87.00 88 LEU A N 1
ATOM 658 C CA . LEU A 1 88 ? 5.708 -1.821 1.456 1.00 87.00 88 LEU A CA 1
ATOM 659 C C . LEU A 1 88 ? 7.079 -1.241 1.070 1.00 87.00 88 LEU A C 1
ATOM 661 O O . LEU A 1 88 ? 7.591 -1.553 -0.007 1.00 87.00 88 LEU A O 1
ATOM 665 N N . SER A 1 89 ? 7.684 -0.405 1.923 1.00 81.12 89 SER A N 1
ATOM 666 C CA . SER A 1 89 ? 9.019 0.146 1.697 1.00 81.12 89 SER A CA 1
ATOM 667 C C . SER A 1 89 ? 10.062 -0.488 2.618 1.00 81.12 89 SER A C 1
ATOM 669 O O . SER A 1 89 ? 9.863 -0.655 3.822 1.00 81.12 89 SER A O 1
ATOM 671 N N . GLY A 1 90 ? 11.247 -0.750 2.061 1.00 77.12 90 GLY A N 1
ATOM 672 C CA . GLY A 1 90 ? 12.447 -1.089 2.832 1.00 77.12 90 GLY A CA 1
ATOM 673 C C . GLY A 1 90 ? 13.080 0.105 3.572 1.00 77.12 90 GLY A C 1
ATOM 674 O O . GLY A 1 90 ? 14.219 0.001 4.019 1.00 77.12 90 GLY A O 1
ATOM 675 N N . SER A 1 91 ? 12.407 1.261 3.664 1.00 81.75 91 SER A N 1
ATOM 676 C CA . SER A 1 91 ? 12.939 2.475 4.300 1.00 81.75 91 SER A CA 1
ATOM 677 C C . SER A 1 91 ? 12.571 2.558 5.781 1.00 81.75 91 SER A C 1
ATOM 679 O O . SER A 1 91 ? 11.521 2.089 6.206 1.00 81.75 91 SER A O 1
ATOM 681 N N . LYS A 1 92 ? 13.415 3.236 6.568 1.00 82.94 92 LYS A N 1
ATOM 682 C CA . LYS A 1 92 ? 13.130 3.602 7.967 1.00 82.94 92 LYS A CA 1
ATOM 683 C C . LYS A 1 92 ? 12.478 4.994 8.095 1.00 82.94 92 LYS A C 1
ATOM 685 O O . LYS A 1 92 ? 12.083 5.393 9.185 1.00 82.94 92 LYS A O 1
ATOM 690 N N . HIS A 1 93 ? 12.323 5.731 6.990 1.00 85.25 93 HIS A N 1
ATOM 691 C CA . HIS A 1 93 ? 11.729 7.073 6.973 1.00 85.25 93 HIS A CA 1
ATOM 692 C C . HIS A 1 93 ? 10.220 7.018 6.695 1.00 85.25 93 HIS A C 1
ATOM 694 O O . HIS A 1 93 ? 9.784 6.889 5.548 1.00 85.25 93 HIS A O 1
ATOM 700 N N . ILE A 1 94 ? 9.416 7.144 7.755 1.00 83.31 94 ILE A N 1
ATOM 701 C CA . ILE A 1 94 ? 7.948 7.032 7.700 1.00 83.31 94 ILE A CA 1
ATOM 702 C C . ILE A 1 94 ? 7.331 8.093 6.777 1.00 83.31 94 ILE A C 1
ATOM 704 O O . ILE A 1 94 ? 6.678 7.742 5.801 1.00 83.31 94 ILE A O 1
ATOM 708 N N . ALA A 1 95 ? 7.567 9.385 7.033 1.00 81.12 95 ALA A N 1
ATOM 709 C CA . ALA A 1 95 ? 6.932 10.472 6.275 1.00 81.12 95 ALA A CA 1
ATOM 710 C C . ALA A 1 95 ? 7.299 10.460 4.776 1.00 81.12 95 ALA A C 1
ATOM 712 O O . ALA A 1 95 ? 6.446 10.678 3.918 1.00 81.12 95 ALA A O 1
ATOM 713 N N . GLU A 1 96 ? 8.558 10.149 4.454 1.00 82.19 96 GLU A N 1
ATOM 714 C CA . GLU A 1 96 ? 9.033 9.974 3.075 1.00 82.19 96 GLU A CA 1
ATOM 715 C C . GLU A 1 96 ? 8.353 8.773 2.397 1.00 82.19 96 GLU A C 1
ATOM 717 O O . GLU A 1 96 ? 7.937 8.869 1.242 1.00 82.19 96 GLU A O 1
ATOM 722 N N . THR A 1 97 ? 8.186 7.665 3.127 1.00 82.56 97 THR A N 1
ATOM 723 C CA . THR A 1 97 ? 7.479 6.476 2.637 1.00 82.56 97 THR A CA 1
ATOM 724 C C . THR A 1 97 ? 6.012 6.781 2.363 1.00 82.56 97 THR A C 1
ATOM 726 O O . THR A 1 97 ? 5.564 6.560 1.244 1.00 82.56 97 THR A O 1
ATOM 729 N N . LEU A 1 98 ? 5.283 7.355 3.324 1.00 80.62 98 LEU A N 1
ATOM 730 C CA . LEU A 1 98 ? 3.866 7.702 3.160 1.00 80.62 98 LEU A CA 1
ATOM 731 C C . LEU A 1 98 ? 3.642 8.709 2.016 1.00 80.62 98 LEU A C 1
ATOM 733 O O . LEU A 1 98 ? 2.633 8.634 1.328 1.00 80.62 98 LEU A O 1
ATOM 737 N N . SER A 1 99 ? 4.598 9.606 1.755 1.00 79.31 99 SER A N 1
ATOM 738 C CA . SER A 1 99 ? 4.533 10.562 0.637 1.00 79.31 99 SER A CA 1
ATOM 739 C C . SER A 1 99 ? 4.813 9.936 -0.745 1.00 79.31 99 SER A C 1
ATOM 741 O O . SER A 1 99 ? 4.330 10.439 -1.759 1.00 79.31 99 SER A O 1
ATOM 743 N N . ARG A 1 100 ? 5.601 8.849 -0.809 1.00 78.50 100 ARG A N 1
ATOM 744 C CA . ARG A 1 100 ? 5.976 8.162 -2.067 1.00 78.50 100 ARG A CA 1
ATOM 745 C C . ARG A 1 100 ? 5.108 6.955 -2.398 1.00 78.50 100 ARG A C 1
ATOM 747 O O . ARG A 1 100 ? 4.684 6.803 -3.540 1.00 78.50 100 ARG A O 1
ATOM 754 N N . TYR A 1 101 ? 4.944 6.075 -1.415 1.00 78.56 101 TYR A N 1
ATOM 755 C CA . TYR A 1 101 ? 4.173 4.840 -1.503 1.00 78.56 101 TYR A CA 1
ATOM 756 C C . TYR A 1 101 ? 2.700 5.080 -1.225 1.00 78.56 101 TYR A C 1
ATOM 758 O O . TYR A 1 101 ? 1.908 4.264 -1.668 1.00 78.56 101 TYR A O 1
ATOM 766 N N . GLY A 1 102 ? 2.340 6.171 -0.541 1.00 71.69 102 GLY A N 1
ATOM 767 C CA . GLY A 1 102 ? 0.961 6.629 -0.436 1.00 71.69 102 GLY A CA 1
ATOM 768 C C . GLY A 1 102 ? 0.523 7.518 -1.601 1.00 71.69 102 GLY A C 1
ATOM 769 O O . GLY A 1 102 ? 1.248 7.713 -2.578 1.00 71.69 102 GLY A O 1
ATOM 770 N N . ILE A 1 103 ? -0.688 8.064 -1.504 1.00 66.56 103 ILE A N 1
ATOM 771 C CA . ILE A 1 103 ? -1.276 8.895 -2.560 1.00 66.56 103 ILE A CA 1
ATOM 772 C C . ILE A 1 103 ? -0.661 10.307 -2.623 1.00 66.56 103 ILE A C 1
ATOM 774 O O . ILE A 1 103 ? -0.350 10.930 -1.603 1.00 66.56 103 ILE A O 1
ATOM 778 N N . ASN A 1 104 ? -0.500 10.847 -3.836 1.00 62.75 104 ASN A N 1
ATOM 779 C CA . ASN A 1 104 ? 0.144 12.143 -4.062 1.00 62.75 104 ASN A CA 1
ATOM 780 C C . ASN A 1 104 ? -0.574 12.943 -5.177 1.00 62.75 104 ASN A C 1
ATOM 782 O O . ASN A 1 104 ? -0.950 12.335 -6.180 1.00 62.75 104 ASN A O 1
ATOM 786 N N . PRO A 1 105 ? -0.763 14.281 -5.069 1.00 53.53 105 PRO A N 1
ATOM 787 C CA . PRO A 1 105 ? -1.559 15.044 -6.038 1.00 53.53 105 PRO A CA 1
ATOM 788 C C . PRO A 1 105 ? -0.827 15.231 -7.370 1.00 53.53 105 PRO A C 1
AT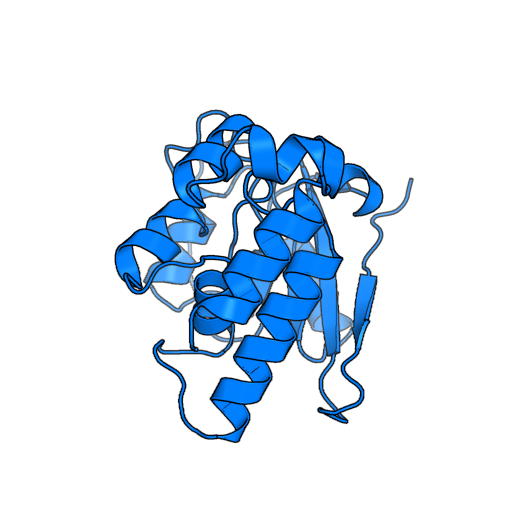OM 790 O O . PRO A 1 105 ? -1.456 15.324 -8.415 1.00 53.53 105 PRO A O 1
ATOM 793 N N . ASP A 1 106 ? 0.508 15.269 -7.325 1.00 49.62 106 ASP A N 1
ATOM 794 C CA . ASP A 1 106 ? 1.392 15.510 -8.473 1.00 49.62 106 ASP A CA 1
ATOM 795 C C . ASP A 1 106 ? 1.778 14.212 -9.214 1.00 49.62 106 ASP A C 1
ATOM 797 O O . ASP A 1 106 ? 2.711 14.175 -10.019 1.00 49.62 106 ASP A O 1
ATOM 801 N N . CYS A 1 107 ? 1.072 13.107 -8.947 1.00 46.41 107 CYS A N 1
ATOM 802 C CA . CYS A 1 107 ? 1.219 11.872 -9.707 1.00 46.41 107 CYS A CA 1
ATOM 803 C C . CYS A 1 107 ? 0.683 12.075 -11.137 1.00 46.41 107 CYS A C 1
ATOM 805 O O . CYS A 1 107 ? -0.458 11.745 -11.452 1.00 46.41 107 CYS A O 1
ATOM 807 N N . ARG A 1 108 ? 1.543 12.572 -12.035 1.00 37.38 108 ARG A N 1
ATOM 808 C CA . ARG A 1 108 ? 1.242 12.841 -13.459 1.00 37.38 108 ARG A CA 1
ATOM 809 C C . ARG A 1 108 ? 0.778 11.619 -14.266 1.00 37.38 108 ARG A C 1
ATOM 811 O O . ARG A 1 108 ? 0.331 11.772 -15.397 1.00 37.38 108 ARG A O 1
ATOM 818 N N . GLN A 1 109 ? 0.875 10.424 -13.687 1.00 39.31 109 GLN A N 1
ATOM 819 C CA . GLN A 1 109 ? 0.328 9.167 -14.199 1.00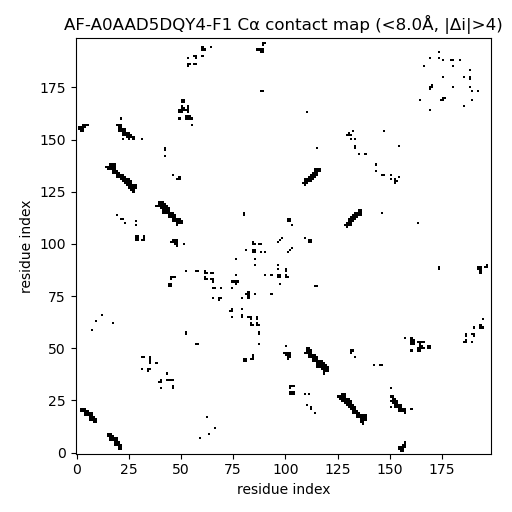 39.31 109 GLN A CA 1
ATOM 820 C C . GLN A 1 109 ? -0.357 8.377 -13.068 1.00 39.31 109 GLN A C 1
ATOM 822 O O . GLN A 1 109 ? -0.172 7.173 -12.972 1.00 39.31 109 GLN A O 1
ATOM 827 N N . ALA A 1 110 ? -1.086 9.050 -12.164 1.00 36.81 110 ALA A N 1
ATOM 828 C CA . ALA A 1 110 ? -1.648 8.473 -10.938 1.00 36.81 110 ALA A CA 1
ATOM 829 C C . ALA A 1 110 ? -2.382 7.146 -11.170 1.00 36.81 110 ALA A C 1
ATOM 831 O O . ALA A 1 110 ? -3.558 7.149 -11.523 1.00 36.81 110 ALA A O 1
ATOM 832 N N . ARG A 1 111 ? -1.684 6.031 -10.911 1.00 39.50 111 ARG A N 1
ATOM 833 C CA . ARG A 1 111 ? -2.259 4.710 -10.671 1.00 39.50 111 ARG A CA 1
ATOM 834 C C . ARG A 1 111 ? -2.065 4.370 -9.211 1.00 39.50 111 ARG A C 1
ATOM 836 O O . ARG A 1 111 ? -1.115 3.702 -8.842 1.00 39.50 111 ARG A O 1
ATOM 843 N N . CYS A 1 112 ? -2.920 4.939 -8.374 1.00 32.91 112 CYS A N 1
ATOM 844 C CA . CYS A 1 112 ? -2.846 4.785 -6.932 1.00 32.91 112 CYS A CA 1
ATOM 845 C C . CYS A 1 112 ? -3.467 3.452 -6.472 1.00 32.91 112 CYS A C 1
ATOM 847 O O . CYS A 1 112 ? -3.792 2.586 -7.279 1.00 32.91 112 CYS A O 1
ATOM 849 N N . ILE A 1 113 ? -3.620 3.297 -5.165 1.00 40.22 113 ILE A N 1
ATOM 850 C CA . ILE A 1 113 ? -4.230 2.196 -4.421 1.00 40.22 113 ILE A CA 1
ATOM 851 C C . ILE A 1 113 ? -5.015 2.837 -3.255 1.00 40.22 113 ILE A C 1
ATOM 853 O O . ILE A 1 113 ? -4.715 3.964 -2.870 1.00 40.22 113 ILE A O 1
ATOM 857 N N . ALA A 1 114 ? -6.023 2.164 -2.711 1.00 35.09 114 ALA A N 1
ATOM 858 C CA . ALA A 1 114 ? -6.777 2.506 -1.503 1.00 35.09 114 ALA A CA 1
ATOM 859 C C . ALA A 1 114 ? -6.784 1.292 -0.550 1.00 35.09 114 ALA A C 1
ATOM 861 O O . ALA 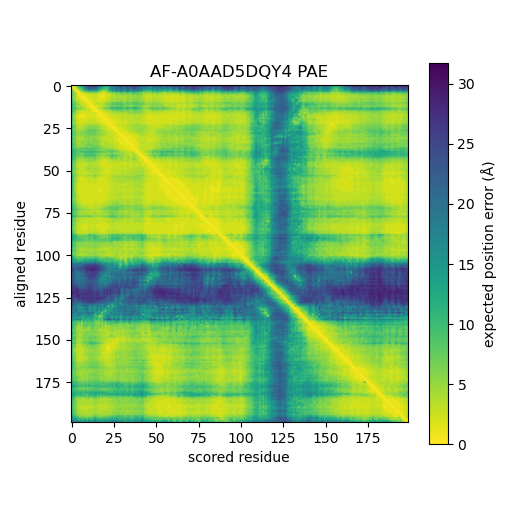A 1 114 ? -6.779 0.178 -1.041 1.00 35.09 114 ALA A O 1
ATOM 862 N N . LEU A 1 115 ? -6.778 1.410 0.782 1.00 38.31 115 LEU A N 1
ATOM 863 C CA . LEU A 1 115 ? -6.799 0.205 1.648 1.00 38.31 115 LEU A CA 1
ATOM 864 C C . LEU A 1 115 ? -7.514 0.452 3.027 1.00 38.31 115 LEU A C 1
ATOM 866 O O . LEU A 1 115 ? -6.856 0.922 3.957 1.00 38.31 115 LEU A O 1
ATOM 870 N N . LEU A 1 116 ? -8.843 0.228 3.163 1.00 39.66 116 LEU A N 1
ATOM 871 C CA . LEU A 1 116 ? -9.757 0.942 4.105 1.00 39.66 116 LEU A CA 1
ATOM 872 C C . LEU A 1 116 ? -10.259 0.256 5.440 1.00 39.66 116 LEU A C 1
ATOM 874 O O . LEU A 1 116 ? -10.447 -0.955 5.440 1.00 39.66 116 LEU A O 1
ATOM 878 N N . PHE A 1 117 ? -10.519 1.034 6.532 1.00 30.61 117 PHE A N 1
ATOM 879 C CA . PHE A 1 117 ? -11.177 0.786 7.869 1.00 30.61 117 PHE A CA 1
ATOM 880 C C . PHE A 1 117 ? -11.459 2.125 8.675 1.00 30.61 117 PHE A C 1
ATOM 882 O O . PHE A 1 117 ? -10.523 2.878 8.766 1.00 30.61 117 PHE A O 1
ATOM 889 N N . ASP A 1 118 ? -12.640 2.452 9.273 1.00 31.83 118 ASP A N 1
ATOM 890 C CA . ASP A 1 118 ? -13.368 3.781 9.543 1.00 31.83 118 ASP A CA 1
ATOM 891 C C . ASP A 1 118 ? -12.960 5.024 10.444 1.00 31.83 118 ASP A C 1
ATOM 893 O O . ASP A 1 118 ? -12.572 4.817 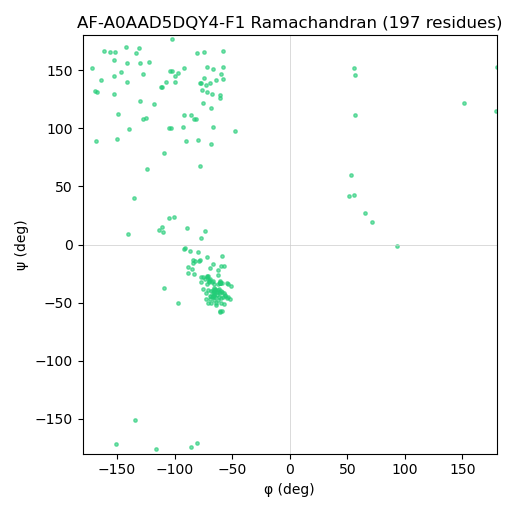11.590 1.00 31.83 118 ASP A O 1
ATOM 897 N N . ALA A 1 119 ? -13.229 6.309 9.999 1.00 28.11 119 ALA A N 1
ATOM 898 C CA . ALA A 1 119 ? -14.161 7.327 10.643 1.00 28.11 119 ALA A CA 1
ATOM 899 C C . ALA A 1 119 ? -14.374 8.796 10.032 1.00 28.11 119 ALA A C 1
ATOM 901 O O . ALA A 1 119 ? -13.534 9.680 10.169 1.00 28.11 119 ALA A O 1
ATOM 902 N N . GLN A 1 120 ? -15.606 9.120 9.550 1.00 30.08 120 GLN A N 1
ATOM 903 C CA . GLN A 1 120 ? -16.437 10.394 9.530 1.00 30.08 120 GLN A CA 1
ATOM 904 C C . GLN A 1 120 ? -16.054 11.821 8.933 1.00 30.08 120 GLN A C 1
ATOM 906 O O . GLN A 1 120 ? -15.434 12.635 9.610 1.00 30.08 120 GLN A O 1
ATOM 911 N N . ARG A 1 121 ? -16.750 12.230 7.822 1.00 32.47 121 ARG A N 1
ATOM 912 C CA . ARG A 1 121 ? -17.302 13.584 7.360 1.00 32.47 121 ARG A CA 1
ATOM 913 C C . ARG A 1 121 ? -16.372 14.850 7.201 1.00 32.47 121 ARG A C 1
ATOM 915 O O . ARG A 1 121 ? -15.512 15.077 8.029 1.00 32.47 121 ARG A O 1
ATOM 922 N N . ARG A 1 122 ? -16.518 15.834 6.260 1.00 32.47 122 ARG A N 1
ATOM 923 C CA . ARG A 1 122 ? -17.563 16.279 5.269 1.00 32.47 122 ARG A CA 1
ATOM 924 C C . ARG A 1 122 ? -17.022 17.327 4.212 1.00 32.47 122 ARG A C 1
ATOM 926 O O . ARG A 1 122 ? -16.538 18.355 4.657 1.00 32.47 122 ARG A O 1
ATOM 933 N N . ALA A 1 123 ? -17.252 17.141 2.887 1.00 30.97 123 ALA A N 1
ATOM 934 C CA . ALA A 1 123 ? -17.315 18.128 1.741 1.00 30.97 123 ALA A CA 1
ATOM 935 C C . ALA A 1 123 ? -16.128 19.108 1.403 1.00 30.97 123 ALA A C 1
ATOM 937 O O . ALA A 1 123 ? -15.466 19.581 2.313 1.00 30.97 123 ALA A O 1
ATOM 938 N N . ALA A 1 124 ? -15.854 19.597 0.166 1.00 29.08 124 ALA A N 1
ATOM 939 C CA . ALA A 1 124 ? -16.179 19.240 -1.246 1.00 29.08 124 ALA A CA 1
ATOM 940 C C . ALA A 1 124 ? -15.364 20.120 -2.265 1.00 29.08 124 ALA A C 1
ATOM 942 O O . ALA A 1 124 ? -15.098 21.278 -1.949 1.00 29.08 124 ALA A O 1
ATOM 943 N N . GLY A 1 125 ? -15.052 19.653 -3.498 1.00 27.38 125 GLY A N 1
ATOM 944 C CA . GLY A 1 125 ? -14.589 20.516 -4.627 1.00 27.38 125 GLY A CA 1
ATOM 945 C C . GLY A 1 125 ? -13.655 19.858 -5.690 1.00 27.38 125 GLY A C 1
ATOM 946 O O . GLY A 1 125 ? -12.571 19.430 -5.308 1.00 27.38 125 GLY A O 1
ATOM 947 N N . PRO A 1 126 ? -13.989 19.823 -7.009 1.00 30.06 126 PRO A N 1
ATOM 948 C CA . PRO A 1 126 ? -13.411 18.842 -7.957 1.00 30.06 126 PRO A CA 1
ATOM 949 C C . PRO A 1 126 ? -12.286 19.326 -8.908 1.00 30.06 126 PRO A C 1
ATOM 951 O O . PRO A 1 126 ? -12.337 20.449 -9.403 1.00 30.06 126 PRO A O 1
ATOM 954 N N . VAL A 1 127 ? -11.360 18.420 -9.290 1.00 31.31 127 VAL A N 1
ATOM 955 C CA . VAL A 1 127 ? -10.631 18.358 -10.598 1.00 31.31 127 VAL A CA 1
ATOM 956 C C . VAL A 1 127 ? -9.958 16.975 -10.803 1.00 31.31 127 VAL A C 1
ATOM 958 O O . VAL A 1 127 ? -9.453 16.404 -9.844 1.00 31.31 127 VAL A O 1
ATOM 961 N N . SER A 1 128 ? -9.949 16.428 -12.036 1.00 28.81 128 SER A N 1
ATOM 962 C CA . SER A 1 128 ? -9.864 14.966 -12.294 1.00 28.81 128 SER A CA 1
ATOM 963 C C . SER A 1 128 ? -8.493 14.360 -12.670 1.00 28.81 128 SER A C 1
ATOM 965 O O . SER A 1 128 ? -7.837 14.881 -13.573 1.00 28.81 128 SER A O 1
ATOM 967 N N . PHE A 1 129 ? -8.166 13.163 -12.145 1.00 34.91 129 PHE A N 1
ATOM 968 C CA . PHE A 1 129 ? -7.077 12.272 -12.618 1.00 34.91 129 PHE A CA 1
ATOM 969 C C . PHE A 1 129 ? -7.498 10.784 -12.732 1.00 34.91 129 PHE A C 1
ATOM 971 O O . PHE A 1 129 ? -8.635 10.555 -13.144 1.00 34.91 129 PHE A O 1
ATOM 978 N N . ARG A 1 130 ? -6.594 9.780 -12.565 1.00 44.78 130 ARG A N 1
ATOM 979 C CA . ARG A 1 130 ? -6.668 8.580 -13.437 1.00 44.78 130 ARG A CA 1
ATOM 980 C C . ARG A 1 130 ? -6.437 7.097 -13.015 1.00 44.78 130 ARG A C 1
ATOM 982 O O . ARG A 1 130 ? -6.484 6.321 -13.954 1.00 44.78 130 ARG A O 1
ATOM 989 N N . HIS A 1 131 ? -6.303 6.610 -11.764 1.00 36.78 131 HIS A N 1
ATOM 990 C CA . HIS A 1 131 ? -6.354 5.149 -11.365 1.00 36.78 131 HIS A CA 1
ATOM 991 C C . HIS A 1 131 ? -6.157 4.962 -9.820 1.00 36.78 131 HIS A C 1
ATOM 993 O O . HIS A 1 131 ? -5.492 5.801 -9.215 1.00 36.78 131 HIS A O 1
ATOM 999 N N . VAL A 1 132 ? -6.684 3.883 -9.191 1.00 39.12 132 VAL A N 1
ATOM 1000 C CA . VAL A 1 132 ? -6.665 3.535 -7.721 1.00 39.12 132 VAL A CA 1
ATOM 1001 C C . VAL A 1 132 ? -6.708 1.981 -7.524 1.00 39.12 132 VAL A C 1
ATOM 1003 O O . VAL A 1 132 ? -6.565 1.267 -8.501 1.00 39.12 132 VAL A O 1
ATOM 1006 N N . LEU A 1 133 ? -6.873 1.404 -6.318 1.00 37.19 133 LEU A N 1
ATOM 1007 C CA . LEU A 1 133 ? -6.975 -0.047 -6.010 1.00 37.19 133 LEU A CA 1
ATOM 1008 C C . LEU A 1 133 ? -7.462 -0.278 -4.540 1.00 37.19 133 LEU A C 1
ATOM 1010 O O . LEU A 1 133 ? -6.611 -0.316 -3.677 1.00 37.19 133 LEU A O 1
ATOM 1014 N N . ALA A 1 134 ? -8.761 -0.373 -4.190 1.00 36.50 134 ALA A N 1
ATOM 1015 C CA . ALA A 1 134 ? -9.253 -0.405 -2.781 1.00 36.50 134 ALA A CA 1
ATOM 1016 C C . ALA A 1 134 ? -9.127 -1.743 -2.009 1.00 36.50 134 ALA A C 1
ATOM 1018 O O . ALA A 1 134 ? -9.480 -2.776 -2.546 1.00 36.50 134 ALA A O 1
ATOM 1019 N N . ALA A 1 135 ? -8.739 -1.757 -0.727 1.00 39.16 135 ALA A N 1
ATOM 1020 C CA . ALA A 1 135 ? -8.467 -3.004 0.006 1.00 39.16 135 ALA A CA 1
ATOM 1021 C C . ALA A 1 135 ? -8.746 -2.980 1.527 1.00 39.16 135 ALA A C 1
ATOM 1023 O O . ALA A 1 135 ? -8.045 -2.319 2.282 1.00 39.16 135 ALA A O 1
ATOM 1024 N N . ARG A 1 136 ? -9.734 -3.717 2.029 1.00 41.94 136 ARG A N 1
ATOM 1025 C CA . ARG A 1 136 ? -10.161 -3.624 3.434 1.00 41.94 136 ARG A CA 1
ATOM 1026 C C . ARG A 1 136 ? -9.836 -4.846 4.281 1.00 41.94 136 ARG A C 1
ATOM 1028 O O . ARG A 1 136 ? -10.126 -5.969 3.874 1.00 41.94 136 ARG A O 1
ATOM 1035 N N . PHE A 1 137 ? -9.334 -4.603 5.493 1.00 42.47 137 PHE A N 1
ATOM 1036 C CA . PHE A 1 137 ? -9.267 -5.639 6.516 1.00 42.47 137 PHE A CA 1
ATOM 1037 C C . PHE A 1 137 ? -10.661 -5.990 7.071 1.00 42.47 137 PHE A C 1
ATOM 1039 O O . PHE A 1 137 ? -11.439 -5.098 7.402 1.00 42.47 137 PHE A O 1
ATOM 1046 N N . ASP A 1 138 ? -10.961 -7.288 7.138 1.00 53.12 138 ASP A N 1
ATOM 1047 C CA . ASP A 1 138 ? -12.145 -7.907 7.754 1.00 53.12 138 ASP A CA 1
ATOM 1048 C C . ASP A 1 138 ? -13.470 -7.336 7.249 1.00 53.12 138 ASP A C 1
ATOM 1050 O O . ASP A 1 138 ? -14.287 -6.752 7.965 1.00 53.12 138 ASP A O 1
ATOM 1054 N N . ALA A 1 139 ? -13.643 -7.479 5.934 1.00 50.81 139 ALA A N 1
ATOM 1055 C CA . ALA A 1 139 ? -14.588 -6.672 5.199 1.00 50.81 139 ALA A CA 1
ATOM 1056 C C . ALA A 1 139 ? -16.048 -7.162 5.272 1.00 50.81 139 ALA A C 1
ATOM 1058 O O . ALA A 1 139 ? -16.434 -8.116 4.598 1.00 50.81 139 ALA A O 1
ATOM 1059 N N . THR A 1 140 ? -16.902 -6.441 6.006 1.00 63.50 140 THR A N 1
ATOM 1060 C CA . THR A 1 140 ? -18.365 -6.489 5.818 1.00 63.50 140 THR A CA 1
ATOM 1061 C C . THR A 1 140 ? -18.748 -6.097 4.372 1.00 63.50 140 THR A C 1
ATOM 1063 O O . THR A 1 140 ? -18.154 -5.161 3.820 1.00 63.50 140 THR A O 1
ATOM 1066 N N . PRO A 1 141 ? -19.758 -6.734 3.745 1.00 67.56 141 PRO A N 1
ATOM 1067 C CA . PRO A 1 141 ? -20.154 -6.424 2.363 1.00 67.56 141 PRO A CA 1
ATOM 1068 C C . PRO A 1 141 ? -20.610 -4.971 2.141 1.00 67.56 141 PRO A C 1
ATOM 1070 O O . PRO A 1 141 ? -20.375 -4.391 1.082 1.00 67.56 141 PRO A O 1
ATOM 1073 N N . GLU A 1 142 ? -21.240 -4.365 3.149 1.00 71.81 142 GLU A N 1
ATOM 1074 C CA . GLU A 1 142 ? -21.794 -3.006 3.087 1.00 71.81 142 GLU A CA 1
ATOM 1075 C C . GLU A 1 142 ? -20.695 -1.950 2.921 1.00 71.81 142 GLU A C 1
ATOM 1077 O O . GLU A 1 142 ? -20.751 -1.098 2.034 1.00 71.81 142 GLU A O 1
ATOM 1082 N N . GLU A 1 143 ? -19.645 -2.039 3.731 1.00 66.00 143 GLU A N 1
ATOM 1083 C CA . GLU A 1 143 ? -18.496 -1.140 3.659 1.00 66.00 143 GLU A CA 1
ATOM 1084 C C . GLU A 1 143 ? -17.625 -1.418 2.418 1.00 66.00 143 GLU A C 1
ATOM 1086 O O . GLU A 1 143 ? -17.043 -0.476 1.889 1.00 66.00 143 GLU A O 1
ATOM 1091 N N . VAL A 1 144 ? -17.573 -2.647 1.869 1.00 66.69 144 VAL A N 1
ATOM 1092 C CA . VAL A 1 144 ? -16.976 -2.889 0.529 1.00 66.69 144 VAL A CA 1
ATOM 1093 C C . VAL A 1 144 ? -17.713 -2.076 -0.539 1.00 66.69 144 VAL A C 1
ATOM 1095 O O . VAL A 1 144 ? -17.092 -1.465 -1.415 1.00 66.69 144 VAL A O 1
ATOM 1098 N N . GLN A 1 145 ? -19.041 -1.997 -0.447 1.00 72.25 145 GLN A N 1
ATOM 1099 C CA . GLN A 1 145 ? -19.839 -1.164 -1.340 1.00 72.25 145 GLN A CA 1
ATOM 1100 C C . GLN A 1 145 ? -19.637 0.341 -1.082 1.00 72.25 145 GLN A C 1
ATOM 1102 O O . GLN A 1 145 ? -19.631 1.120 -2.037 1.00 72.25 145 GLN A O 1
ATOM 1107 N N . GLN A 1 146 ? -19.369 0.757 0.161 1.00 70.44 146 GLN A N 1
ATOM 1108 C CA . GLN A 1 146 ? -18.936 2.127 0.469 1.00 70.44 146 GLN A CA 1
ATOM 1109 C C . GLN A 1 146 ? -17.545 2.441 -0.113 1.00 70.44 146 GLN A C 1
ATOM 1111 O O . GLN A 1 146 ? -17.384 3.502 -0.714 1.00 70.44 146 GLN A O 1
ATOM 1116 N N . MET A 1 147 ? -16.571 1.517 -0.053 1.00 68.00 147 MET A N 1
ATOM 1117 C CA . MET A 1 147 ? -15.254 1.688 -0.696 1.00 68.00 147 MET A CA 1
ATOM 1118 C C . MET A 1 147 ? -15.393 1.967 -2.199 1.00 68.00 147 MET A C 1
ATOM 1120 O O . MET A 1 147 ? -14.744 2.868 -2.732 1.00 68.00 147 MET A O 1
ATOM 1124 N N . ARG A 1 148 ? -16.278 1.216 -2.876 1.00 71.12 148 ARG A N 1
ATOM 1125 C CA . ARG A 1 148 ? -16.602 1.395 -4.303 1.00 71.12 148 ARG A CA 1
ATOM 1126 C C . ARG A 1 148 ? -17.184 2.777 -4.610 1.00 71.12 148 ARG A C 1
ATOM 1128 O O . ARG A 1 148 ? -16.938 3.287 -5.696 1.00 71.12 148 ARG A O 1
ATOM 1135 N N . GLY A 1 149 ? -17.944 3.369 -3.686 1.00 72.06 149 GLY A N 1
ATOM 1136 C CA . GLY A 1 149 ? -18.500 4.719 -3.831 1.00 72.06 149 GLY A CA 1
ATOM 1137 C C . GLY A 1 149 ? -17.533 5.846 -3.450 1.00 72.06 149 GLY A C 1
ATOM 1138 O O . GLY A 1 149 ? -17.668 6.960 -3.949 1.00 72.06 149 GLY A O 1
ATOM 1139 N N . LEU A 1 150 ? -16.557 5.567 -2.582 1.00 71.44 150 LEU A N 1
ATOM 1140 C CA . LEU A 1 150 ? -15.592 6.548 -2.083 1.00 71.44 150 LEU A CA 1
ATOM 1141 C C . LEU A 1 150 ? -14.490 6.870 -3.108 1.00 71.44 150 LEU A C 1
ATOM 1143 O O . LEU A 1 150 ? -13.989 7.994 -3.175 1.00 71.44 150 LEU A O 1
ATOM 1147 N N . VAL A 1 151 ? -14.116 5.888 -3.926 1.00 71.19 151 VAL A N 1
ATOM 1148 C CA . VAL A 1 151 ? -13.134 6.040 -5.002 1.00 71.19 151 VAL A CA 1
ATOM 1149 C C . VAL A 1 151 ? -13.857 6.411 -6.298 1.00 71.19 151 VAL A C 1
ATOM 1151 O O . VAL A 1 151 ? -14.548 5.582 -6.885 1.00 71.19 151 VAL A O 1
ATOM 1154 N N . ALA A 1 152 ? -13.673 7.640 -6.788 1.00 71.94 152 ALA A N 1
ATOM 1155 C CA . ALA A 1 152 ? -14.335 8.130 -7.999 1.00 71.94 152 ALA A CA 1
ATOM 1156 C C . ALA A 1 152 ? -13.654 7.592 -9.275 1.00 71.94 152 ALA A C 1
ATOM 1158 O O . ALA A 1 152 ? -13.011 8.353 -9.998 1.00 71.94 152 ALA A O 1
ATOM 1159 N N . GLY A 1 153 ? -13.753 6.279 -9.517 1.00 70.81 153 GLY A N 1
ATOM 1160 C CA . GLY A 1 153 ? -13.020 5.551 -10.556 1.00 70.81 153 GLY A CA 1
ATOM 1161 C C . GLY A 1 153 ? -13.713 4.300 -11.104 1.00 70.81 153 GLY A C 1
ATOM 1162 O O . GLY A 1 153 ? -14.647 3.768 -10.511 1.00 70.81 153 GLY A O 1
ATOM 1163 N N . SER A 1 154 ? -13.217 3.799 -12.233 1.00 71.00 154 SER A N 1
ATOM 1164 C CA . SER A 1 154 ? -13.653 2.574 -12.912 1.00 71.00 154 SER A CA 1
ATOM 1165 C C . SER A 1 154 ? -12.940 1.336 -12.332 1.00 71.00 154 SER A C 1
ATOM 1167 O O . SER A 1 154 ? -11.735 1.187 -12.508 1.00 71.00 154 SER A O 1
ATOM 1169 N N . PRO A 1 155 ? -13.611 0.409 -11.629 1.00 73.50 155 PRO A N 1
ATOM 1170 C CA . PRO A 1 155 ? -12.936 -0.758 -11.060 1.00 73.50 155 PRO A CA 1
ATOM 1171 C C . PRO A 1 155 ? -12.396 -1.720 -12.138 1.00 73.50 155 PRO A C 1
ATOM 1173 O O . PRO A 1 155 ? -12.966 -1.837 -13.224 1.00 73.50 155 PRO A O 1
ATOM 1176 N N . ALA A 1 156 ? -11.313 -2.438 -11.833 1.00 76.06 156 ALA A N 1
ATOM 1177 C CA . ALA A 1 156 ? -10.627 -3.364 -12.737 1.00 76.06 156 ALA A CA 1
ATOM 1178 C C . ALA A 1 156 ? -10.102 -4.626 -12.011 1.00 76.06 156 ALA A C 1
ATOM 1180 O O . ALA A 1 156 ? -10.142 -4.681 -10.781 1.00 76.06 156 ALA A O 1
ATOM 1181 N N . PRO A 1 157 ? -9.631 -5.658 -12.740 1.00 80.12 157 PRO A N 1
ATOM 1182 C CA . PRO A 1 157 ? -9.111 -6.894 -12.149 1.00 80.12 157 PRO A CA 1
ATOM 1183 C C . PRO A 1 157 ? -7.693 -6.727 -11.585 1.00 80.12 157 PRO A C 1
ATOM 1185 O O . PRO A 1 157 ? -6.826 -6.156 -12.247 1.00 80.12 157 PRO A O 1
ATOM 1188 N N . LEU A 1 158 ? -7.409 -7.316 -10.417 1.00 77.88 158 LEU A N 1
ATOM 1189 C CA . LEU A 1 158 ? -6.066 -7.292 -9.815 1.00 77.88 158 LEU A CA 1
ATOM 1190 C C . LEU A 1 158 ? -4.999 -7.989 -10.668 1.00 77.88 158 LEU A C 1
ATOM 1192 O O . LEU A 1 158 ? -3.830 -7.642 -10.556 1.00 77.88 158 LEU A O 1
ATOM 1196 N N . ALA A 1 159 ? -5.384 -8.896 -11.570 1.00 81.50 159 ALA A N 1
ATOM 1197 C CA . ALA A 1 159 ? -4.469 -9.532 -12.522 1.00 81.50 159 ALA A CA 1
ATOM 1198 C C . ALA A 1 159 ? -3.709 -8.524 -13.412 1.00 81.50 159 ALA A C 1
ATOM 1200 O O . ALA A 1 159 ? -2.679 -8.859 -13.990 1.00 81.50 159 ALA A O 1
ATOM 1201 N N . GLU A 1 160 ? -4.191 -7.281 -13.524 1.00 79.25 160 GLU A N 1
ATOM 1202 C CA . GLU A 1 160 ? -3.482 -6.213 -14.231 1.00 79.25 160 GLU A CA 1
ATOM 1203 C C . GLU A 1 160 ? -2.389 -5.529 -13.387 1.00 79.25 160 GLU A C 1
ATOM 1205 O O . GLU A 1 160 ? -1.546 -4.839 -13.961 1.00 79.25 160 GLU A O 1
ATOM 1210 N N . LEU A 1 161 ? -2.355 -5.718 -12.061 1.00 80.25 161 LEU A N 1
ATOM 1211 C CA . LEU A 1 161 ? -1.426 -5.055 -11.133 1.00 80.25 161 LEU A CA 1
ATOM 1212 C C . LEU A 1 161 ? 0.057 -5.177 -11.545 1.00 80.25 161 LEU A C 1
ATOM 1214 O O . LEU A 1 161 ? 0.705 -4.131 -11.626 1.00 80.25 161 LEU A O 1
ATOM 1218 N N . PRO A 1 162 ? 0.596 -6.355 -11.930 1.00 82.50 162 PRO A N 1
ATOM 1219 C CA . PRO A 1 162 ? 1.996 -6.458 -12.357 1.00 8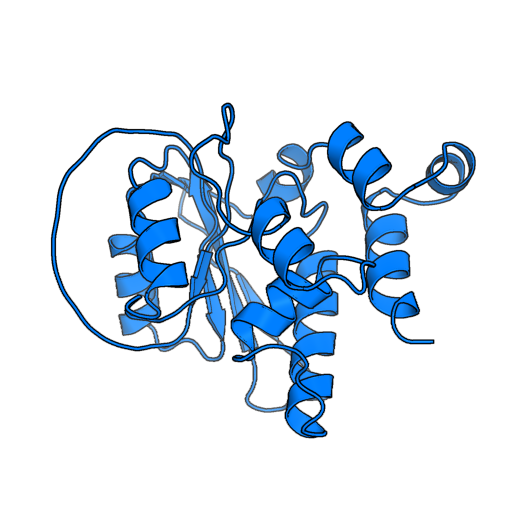2.50 162 PRO A CA 1
ATOM 1220 C C . PRO A 1 162 ? 2.319 -5.639 -13.616 1.00 82.50 162 PRO A C 1
ATOM 1222 O O . PRO A 1 162 ? 3.453 -5.199 -13.799 1.00 82.50 162 PRO A O 1
ATOM 1225 N N . SER A 1 163 ? 1.323 -5.377 -14.473 1.00 82.31 163 SER A N 1
ATOM 1226 C CA . SER A 1 163 ? 1.473 -4.506 -15.651 1.00 82.31 163 SER A CA 1
ATOM 1227 C C . SER A 1 163 ? 1.426 -3.009 -15.317 1.00 82.31 163 SER A C 1
ATOM 1229 O O . SER A 1 163 ? 1.793 -2.179 -16.151 1.00 82.31 163 SER A O 1
ATOM 1231 N N . LEU A 1 164 ? 0.979 -2.649 -14.107 1.00 76.69 164 LEU A N 1
ATOM 1232 C CA . LEU A 1 164 ? 0.955 -1.268 -13.617 1.00 76.69 164 LEU A CA 1
ATOM 1233 C C . LEU A 1 164 ? 2.266 -0.863 -12.933 1.00 76.69 164 LEU A C 1
ATOM 1235 O O . LEU A 1 164 ? 2.518 0.332 -12.782 1.00 76.69 164 LEU A O 1
ATOM 1239 N N . ALA A 1 165 ? 3.075 -1.837 -12.514 1.00 80.06 165 ALA A N 1
ATOM 1240 C CA . ALA A 1 165 ? 4.278 -1.629 -11.723 1.00 80.06 165 ALA A CA 1
ATOM 1241 C C . ALA A 1 165 ? 5.386 -0.909 -12.515 1.00 80.06 165 ALA A C 1
ATOM 1243 O O . ALA A 1 165 ? 5.941 -1.430 -13.488 1.00 80.06 165 ALA A O 1
ATOM 1244 N N . GLU A 1 166 ? 5.781 0.284 -12.064 1.00 81.38 166 GLU A N 1
ATOM 1245 C CA . GLU A 1 166 ? 6.857 1.050 -12.689 1.00 81.38 166 GLU A CA 1
ATOM 1246 C C . GLU A 1 166 ? 8.219 0.512 -12.249 1.00 81.38 166 GLU A C 1
ATOM 1248 O O . GLU A 1 166 ? 8.828 0.977 -11.280 1.00 81.38 166 GLU A O 1
ATOM 1253 N N . GLN A 1 167 ? 8.736 -0.458 -13.007 1.00 83.81 167 GLN A N 1
ATOM 1254 C CA . GLN A 1 167 ? 10.001 -1.127 -12.692 1.00 83.81 167 GLN A CA 1
ATOM 1255 C C . GLN A 1 167 ? 11.165 -0.157 -12.435 1.00 83.81 167 GLN A C 1
ATOM 1257 O O . GLN A 1 167 ? 12.010 -0.433 -11.590 1.00 83.81 167 GLN A O 1
ATOM 1262 N N . GLN A 1 168 ? 11.234 0.976 -13.143 1.00 83.31 168 GLN A N 1
ATOM 1263 C CA . GLN A 1 168 ? 12.306 1.963 -12.963 1.00 83.31 168 GLN A CA 1
ATOM 1264 C C . GLN A 1 168 ? 12.184 2.728 -11.634 1.00 83.31 168 GLN A C 1
ATOM 1266 O O . GLN A 1 168 ? 13.194 2.951 -10.962 1.00 83.31 168 GLN A O 1
ATOM 1271 N N . LEU A 1 169 ? 10.963 3.080 -11.212 1.00 82.06 169 LEU A N 1
ATOM 1272 C CA . LEU A 1 169 ? 10.728 3.694 -9.901 1.00 82.06 169 LEU A CA 1
ATOM 1273 C C . LEU A 1 169 ? 11.000 2.699 -8.773 1.00 82.06 169 LEU A C 1
ATOM 1275 O O . LEU A 1 169 ? 11.687 3.049 -7.816 1.00 82.06 169 LEU A O 1
ATOM 1279 N N . LEU A 1 170 ? 10.532 1.455 -8.911 1.00 84.38 170 LEU A N 1
ATOM 1280 C CA . LEU A 1 170 ? 10.784 0.386 -7.943 1.00 84.38 170 LEU A CA 1
ATOM 1281 C C . LEU A 1 170 ? 12.283 0.113 -7.771 1.00 84.38 170 LEU A C 1
ATOM 1283 O O . LEU A 1 170 ? 12.779 0.181 -6.647 1.00 84.38 170 LEU A O 1
ATOM 1287 N N . LYS A 1 171 ? 13.030 -0.077 -8.870 1.00 85.88 171 LYS A N 1
ATOM 1288 C CA . LYS A 1 171 ? 14.497 -0.233 -8.843 1.00 85.88 171 LYS A CA 1
ATOM 1289 C C . LYS A 1 171 ? 15.179 0.925 -8.120 1.00 85.88 171 LYS A C 1
ATOM 1291 O O . LYS A 1 171 ? 16.013 0.697 -7.248 1.00 85.88 171 LYS A O 1
ATOM 1296 N N . LYS A 1 172 ? 14.787 2.168 -8.422 1.00 85.75 172 LYS A N 1
ATOM 1297 C CA . LYS A 1 172 ? 15.356 3.371 -7.797 1.00 85.75 172 LYS A CA 1
ATOM 1298 C C . LYS A 1 172 ? 15.021 3.491 -6.306 1.00 85.75 172 LYS A C 1
ATOM 1300 O O . LYS A 1 172 ? 15.898 3.834 -5.517 1.00 85.75 172 LYS A O 1
ATOM 1305 N N . HIS A 1 173 ? 13.772 3.244 -5.910 1.00 83.94 173 HIS A N 1
ATOM 1306 C CA . HIS A 1 173 ? 13.314 3.407 -4.525 1.00 83.94 173 HIS A CA 1
ATOM 1307 C C . HIS A 1 173 ? 13.796 2.287 -3.599 1.00 83.94 173 HIS A C 1
ATOM 1309 O O . HIS A 1 173 ? 14.145 2.560 -2.453 1.00 83.94 173 HIS A O 1
ATOM 1315 N N . LEU A 1 174 ? 13.833 1.047 -4.091 1.00 84.69 174 LEU A N 1
ATOM 1316 C CA . LEU A 1 174 ? 14.281 -0.131 -3.342 1.00 84.69 174 LEU A CA 1
ATOM 1317 C C . LEU A 1 174 ? 15.787 -0.404 -3.504 1.00 84.69 174 LEU A C 1
ATOM 1319 O O . LEU A 1 174 ? 16.312 -1.303 -2.852 1.00 84.69 174 LEU A O 1
ATOM 1323 N N . LYS A 1 175 ? 16.481 0.403 -4.324 1.00 86.62 175 LYS A N 1
ATOM 1324 C CA . LYS A 1 175 ? 17.917 0.308 -4.647 1.00 86.62 175 LYS A CA 1
ATOM 1325 C C . LYS A 1 175 ? 18.314 -1.065 -5.204 1.00 86.62 175 LYS A C 1
ATOM 1327 O O . LYS A 1 175 ? 19.345 -1.609 -4.817 1.00 86.62 175 LYS A O 1
ATOM 1332 N N . LEU A 1 176 ? 17.485 -1.609 -6.095 1.00 85.81 176 LEU A N 1
ATOM 1333 C CA . LEU A 1 176 ? 17.707 -2.929 -6.686 1.00 85.81 176 LEU A CA 1
ATOM 1334 C C . LEU A 1 176 ? 18.799 -2.871 -7.759 1.00 85.81 176 LEU A C 1
ATOM 1336 O O . LEU A 1 176 ? 18.758 -1.993 -8.629 1.00 85.81 176 LEU A O 1
ATOM 1340 N N . SER A 1 177 ? 19.751 -3.803 -7.717 1.00 85.31 177 SER A N 1
ATOM 1341 C CA . SER A 1 177 ? 20.811 -3.908 -8.728 1.00 85.31 177 SER A CA 1
ATOM 1342 C C . SER A 1 177 ? 20.321 -4.636 -9.988 1.00 85.31 177 SER A C 1
ATOM 1344 O O . SER A 1 177 ? 19.270 -5.281 -10.002 1.00 85.31 177 SER A O 1
ATOM 1346 N N . GLN A 1 178 ? 21.072 -4.522 -11.089 1.00 82.56 178 GLN A N 1
ATOM 1347 C CA . GLN A 1 178 ? 20.789 -5.332 -12.280 1.00 82.56 178 GLN A CA 1
ATOM 1348 C C . GLN A 1 178 ? 21.133 -6.812 -12.062 1.00 82.56 178 GLN A C 1
ATOM 1350 O O . GLN A 1 178 ? 20.504 -7.664 -12.678 1.00 82.56 178 GLN A O 1
ATOM 1355 N N . GLU A 1 179 ? 22.082 -7.117 -11.173 1.00 85.69 179 GLU A N 1
ATOM 1356 C CA . GLU A 1 179 ? 22.507 -8.486 -10.861 1.00 85.69 179 GLU A CA 1
ATOM 1357 C C . GLU A 1 179 ? 21.435 -9.220 -10.046 1.00 85.69 179 GLU A C 1
ATOM 1359 O O . GLU A 1 179 ? 21.108 -10.359 -10.360 1.00 85.69 179 GLU A O 1
ATOM 1364 N N . GLU A 1 180 ? 20.812 -8.551 -9.065 1.00 83.62 180 GLU A N 1
ATOM 1365 C CA . GLU A 1 180 ? 19.667 -9.097 -8.315 1.00 83.62 180 GLU A CA 1
ATOM 1366 C C . GLU A 1 180 ? 18.525 -9.501 -9.265 1.00 83.62 180 GLU A C 1
ATOM 1368 O O . GLU A 1 180 ? 17.972 -10.596 -9.169 1.00 83.62 180 GLU A O 1
ATOM 1373 N N . LEU A 1 181 ? 18.222 -8.638 -10.240 1.00 84.56 181 LEU A N 1
ATOM 1374 C CA . LEU A 1 181 ? 17.166 -8.845 -11.237 1.00 84.56 181 LEU A CA 1
ATOM 1375 C C . LEU A 1 181 ? 17.553 -9.781 -12.392 1.00 84.56 181 LEU A C 1
ATOM 1377 O O . LEU A 1 181 ? 16.704 -10.098 -13.223 1.00 84.56 181 LEU A O 1
ATOM 1381 N N . ALA A 1 182 ? 18.815 -10.204 -12.470 1.00 84.44 182 ALA A N 1
ATOM 1382 C CA . ALA A 1 182 ? 19.247 -11.275 -13.363 1.00 84.44 182 ALA A CA 1
ATOM 1383 C C . ALA A 1 182 ? 19.029 -12.667 -12.739 1.00 84.44 182 ALA A C 1
ATOM 1385 O O . ALA A 1 182 ? 19.067 -13.665 -13.455 1.00 84.44 182 ALA A O 1
ATOM 1386 N N . ILE A 1 183 ? 18.810 -12.730 -11.417 1.00 84.12 183 ILE A N 1
ATOM 1387 C CA . ILE A 1 183 ? 18.688 -13.972 -10.638 1.00 84.12 183 ILE A CA 1
ATOM 1388 C C . ILE A 1 183 ? 17.243 -14.201 -10.162 1.00 84.12 183 ILE A C 1
ATOM 1390 O O . ILE A 1 183 ? 16.785 -15.341 -10.157 1.00 84.12 183 ILE A O 1
ATOM 1394 N N . GLY A 1 184 ? 16.520 -13.142 -9.780 1.00 83.81 184 GLY A N 1
ATOM 1395 C CA . GLY A 1 184 ? 15.137 -13.212 -9.288 1.00 83.81 184 GLY A CA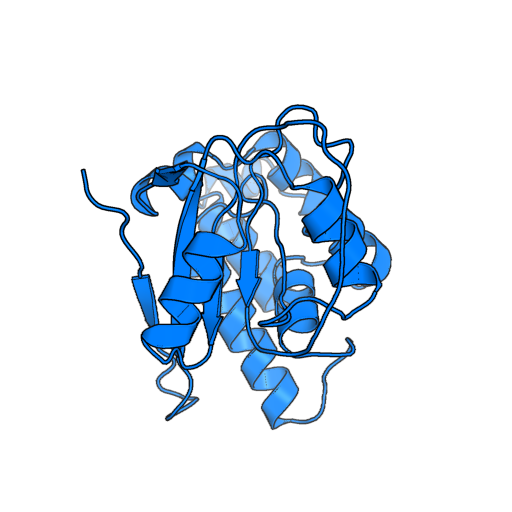 1
ATOM 1396 C C . GLY A 1 184 ? 14.194 -12.212 -9.960 1.00 83.81 184 GLY A C 1
ATOM 1397 O O . GLY A 1 184 ? 14.622 -11.306 -10.678 1.00 83.81 184 GLY A O 1
ATOM 1398 N N . SER A 1 185 ? 12.886 -12.361 -9.729 1.00 88.44 185 SER A N 1
ATOM 1399 C CA . SER A 1 185 ? 11.897 -11.420 -10.262 1.00 88.44 185 SER A CA 1
ATOM 1400 C C . SER A 1 185 ? 11.895 -10.090 -9.496 1.00 88.44 185 SER A C 1
ATOM 1402 O O . SER A 1 185 ? 12.409 -9.967 -8.381 1.00 88.44 185 SER A O 1
ATOM 1404 N N . LEU A 1 186 ? 11.254 -9.070 -10.077 1.00 86.88 186 LEU A N 1
ATOM 1405 C CA . LEU A 1 186 ? 11.038 -7.790 -9.394 1.00 86.88 186 LEU A CA 1
ATOM 1406 C C . LEU A 1 186 ? 10.205 -7.950 -8.109 1.00 86.88 186 LEU A C 1
ATOM 1408 O O . LEU A 1 186 ? 10.446 -7.226 -7.143 1.00 86.88 186 LEU A O 1
ATOM 1412 N N . ALA A 1 187 ? 9.262 -8.898 -8.101 1.00 88.69 187 ALA A N 1
ATOM 1413 C CA . ALA A 1 187 ? 8.433 -9.206 -6.943 1.00 88.69 187 ALA A CA 1
ATOM 1414 C C . ALA A 1 187 ? 9.257 -9.858 -5.826 1.00 88.69 187 ALA A C 1
ATOM 1416 O O . ALA A 1 187 ? 9.175 -9.403 -4.689 1.00 88.69 187 ALA A O 1
ATOM 1417 N N . ASP A 1 188 ? 10.123 -10.825 -6.151 1.00 89.56 188 ASP A N 1
ATOM 1418 C CA . ASP A 1 188 ? 11.026 -11.466 -5.179 1.00 89.56 188 ASP A CA 1
ATOM 1419 C C . ASP A 1 188 ? 11.983 -10.444 -4.558 1.00 89.56 188 ASP A C 1
ATOM 1421 O O . ASP A 1 188 ? 12.151 -10.383 -3.339 1.00 89.56 188 ASP A O 1
ATOM 1425 N N . ALA A 1 189 ? 12.572 -9.584 -5.394 1.00 90.12 189 ALA A N 1
ATOM 1426 C CA . ALA A 1 189 ? 13.474 -8.533 -4.946 1.00 90.12 189 ALA A CA 1
ATOM 1427 C C . ALA A 1 189 ? 12.758 -7.508 -4.043 1.00 90.12 189 ALA A C 1
ATOM 1429 O O . ALA A 1 189 ? 13.299 -7.106 -3.011 1.00 90.12 189 ALA A O 1
ATOM 1430 N N . GLN A 1 190 ? 11.523 -7.110 -4.375 1.00 89.81 190 GLN A N 1
ATOM 1431 C CA . GLN A 1 190 ? 10.718 -6.235 -3.517 1.00 89.81 190 GLN A CA 1
ATOM 1432 C C . GLN A 1 190 ? 10.324 -6.928 -2.202 1.00 89.81 190 GLN A C 1
ATOM 1434 O O . GLN A 1 190 ? 10.480 -6.336 -1.132 1.00 89.81 190 GLN A O 1
ATOM 1439 N N . LEU A 1 191 ? 9.881 -8.184 -2.266 1.00 90.62 191 LEU A N 1
ATOM 1440 C CA . LEU A 1 191 ? 9.523 -9.014 -1.117 1.00 90.62 191 LEU A CA 1
ATOM 1441 C C . LEU A 1 191 ? 10.7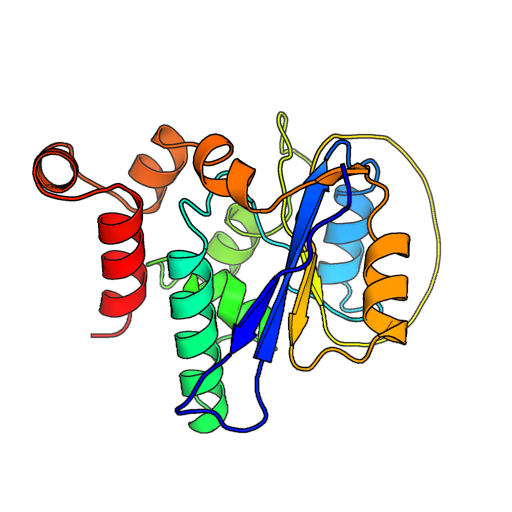01 -9.172 -0.145 1.00 90.62 191 LEU A C 1
ATOM 1443 O O . LEU A 1 191 ? 10.535 -8.953 1.056 1.00 90.62 191 LEU A O 1
ATOM 1447 N N . MET A 1 192 ? 11.908 -9.453 -0.649 1.00 89.19 192 MET A N 1
ATOM 1448 C CA . MET A 1 192 ? 13.118 -9.528 0.176 1.00 89.19 192 MET A CA 1
ATOM 1449 C C . MET A 1 192 ? 13.421 -8.206 0.888 1.00 89.19 192 MET A C 1
ATOM 1451 O O . MET A 1 192 ? 13.746 -8.219 2.074 1.00 89.19 192 MET A O 1
ATOM 1455 N N . ARG A 1 193 ? 13.267 -7.053 0.219 1.00 90.00 193 ARG A N 1
ATOM 1456 C CA . ARG A 1 193 ? 13.476 -5.732 0.847 1.00 90.00 193 ARG A CA 1
ATOM 1457 C C . ARG A 1 193 ? 12.432 -5.419 1.926 1.00 90.00 193 ARG A C 1
ATOM 1459 O O . ARG A 1 193 ? 12.762 -4.741 2.897 1.00 90.00 193 ARG A O 1
ATOM 1466 N N . ILE A 1 194 ? 11.205 -5.923 1.784 1.00 89.06 194 ILE A N 1
ATOM 1467 C CA . ILE A 1 194 ? 10.147 -5.817 2.801 1.00 89.06 194 ILE A CA 1
ATOM 1468 C C . ILE A 1 194 ? 10.469 -6.708 4.001 1.00 89.06 194 ILE A C 1
ATOM 1470 O O . ILE A 1 194 ? 10.463 -6.224 5.136 1.00 89.06 194 ILE A O 1
ATOM 1474 N N . ALA A 1 195 ? 10.794 -7.981 3.764 1.00 86.94 195 ALA A N 1
ATOM 1475 C CA . ALA A 1 195 ? 11.140 -8.941 4.807 1.00 86.94 195 ALA A CA 1
ATOM 1476 C C . ALA A 1 195 ? 12.356 -8.458 5.619 1.00 86.94 195 ALA A C 1
ATOM 1478 O O . ALA A 1 195 ? 12.232 -8.203 6.821 1.00 86.94 195 ALA A O 1
ATOM 1479 N N . ALA A 1 196 ? 13.477 -8.200 4.939 1.00 86.50 196 ALA A N 1
ATOM 1480 C CA . ALA A 1 196 ? 14.782 -7.906 5.533 1.00 86.50 196 ALA A CA 1
ATOM 1481 C C . ALA A 1 196 ? 14.959 -6.476 6.092 1.00 86.50 196 ALA A C 1
ATOM 1483 O O . ALA A 1 196 ? 16.051 -6.110 6.510 1.00 86.50 196 ALA A O 1
ATOM 1484 N N . ARG A 1 197 ? 13.920 -5.627 6.115 1.00 82.38 197 ARG A N 1
ATOM 1485 C CA . ARG A 1 197 ? 14.039 -4.252 6.655 1.00 82.38 197 ARG A CA 1
ATOM 1486 C C . ARG A 1 197 ? 14.402 -4.198 8.147 1.00 82.38 197 ARG A C 1
ATOM 1488 O O . ARG A 1 197 ? 15.031 -3.235 8.596 1.00 82.38 197 ARG A O 1
ATOM 1495 N N . ASP A 1 198 ? 13.913 -5.180 8.902 1.00 70.94 198 ASP A N 1
ATOM 1496 C CA . ASP A 1 198 ? 13.891 -5.168 10.370 1.00 70.94 198 ASP A CA 1
ATOM 1497 C C . ASP A 1 198 ? 14.807 -6.247 10.992 1.00 70.94 198 ASP A C 1
ATOM 1499 O O . ASP A 1 198 ? 14.716 -6.492 12.192 1.00 70.94 198 ASP A O 1
ATOM 1503 N N . CYS A 1 199 ? 15.684 -6.864 10.187 1.00 60.97 199 CYS A N 1
ATOM 1504 C CA . CYS A 1 199 ? 16.816 -7.683 10.635 1.00 60.97 199 CYS A CA 1
ATOM 1505 C C . CYS A 1 199 ? 18.137 -6.908 10.497 1.00 60.97 199 CYS A C 1
ATOM 1507 O O . CYS A 1 199 ? 19.009 -7.109 11.366 1.00 60.97 199 CYS A O 1
#

Radius of gyration: 15.78 Å; Cα contacts (8 Å, |Δi|>4): 392; chains: 1; bounding box: 44×39×37 Å

Mean predicted aligned error: 9.11 Å

Foldseek 3Di:
DDFDWDWADDPVDPLKIKIKTWWKFFWCLVVLVVCQVVQADAQHAQKFALLLAQAVVLLNLLLVVLVVCVVVVNDPDDDSRLSSLVLLALDPDSVVSCDHGHGHPPPPQGAMEIEGGDDHDDDDDGGGDIIYMYMYMNDDPVVVVVSVVSGRGHIDDSVCSNVSHNLVVNCVRLVPDVVNVVPDPSNVSSSCSSVPSVD

pLDDT: mean 71.77, std 18.01, range [27.38, 91.12]

Organism: NCBI:txid2649997

InterPro domains:
  IPR013926 CGI121/TPRKB [PF08617] (23-198)
  IPR013926 CGI121/TPRKB [PTHR15840] (7-198)
  IPR036504 CGI121/TPRKB superfamily [G3DSA:3.30.2380.10] (3-199)
  IPR036504 CGI121/TPRKB superfamily [SSF143870] (13-115)

Solvent-accessible surface area (backbone atoms only — not comparable to full-atom values): 10651 Å² total; per-residue (Å²): 132,75,64,40,69,46,74,47,73,40,85,96,41,78,90,46,31,42,32,34,28,28,29,28,54,17,28,44,52,48,61,54,34,54,26,49,77,67,60,31,25,68,54,17,52,24,36,21,28,32,37,68,37,51,39,69,68,44,52,50,54,14,43,54,52,20,51,55,26,52,78,70,70,61,60,89,48,95,42,66,38,52,29,24,42,36,30,64,40,58,64,91,52,58,72,64,32,45,55,63,38,15,47,52,77,83,45,91,76,34,37,24,22,31,26,35,60,74,45,64,78,82,92,89,89,92,76,77,51,49,17,30,22,48,25,24,61,63,70,54,71,68,60,56,54,46,54,61,68,71,48,52,43,49,62,32,48,57,88,51,39,53,81,51,29,37,62,69,60,42,32,64,74,70,66,56,54,73,68,58,57,73,76,42,52,73,45,56,55,50,40,49,38,36,67,58,57,85,114

Secondary structure (DSSP, 8-state):
----EEEEE-TTSTT-EEEEEEEES-TTHHHHHHHHHHT--SS-B--BBGGG---HHHHHHHHHHHHHHHHTT--SSSSHHHHHHHHTSS-S-HHHHHHHHB--TT-TT--B-B-B--------------EE-B--BT--HHHHHHHHHHS-SEEE-GGGHHHH--HHHHHHHHT--TTHHHHS-HHHHHHHHHHGGG-

Nearest PDB structures (foldseek):
  8k20-assembly1_C  TM=9.382E-01  e=3.121E-15  Arabidopsis thaliana
  7sza-assembly1_B  TM=9.145E-01  e=3.031E-12  Homo sapiens
  3enp-assembly2_A  TM=9.028E-01  e=1.742E-11  Homo sapiens
  4ww9-assembly1_B  TM=8.227E-01  e=1.301E-09  Saccharomyces cerevisiae S288C
  4xah-assembly1_A  TM=8.223E-01  e=1.379E-09  Saccharomyces cerevisiae S288C

Sequence (199 aa):
MAATEEVLRFEDFPGHSLTVMLFKDVANSKELKDTVQAGSLSPECALVNAALVSDLLVLHAAAYKALAAAQRGELRTRSLHAELVFSLSGSKHIAETLSRYGINPDCRQARCIALLFDAQRRAAGPVSFRHVLAARFDATPEEVQQMRGLVAGSPAPLAELPSLAEQQLLKKHLKLSQEELAIGSLADAQLMRIAARDC